Protein 8OXE (pdb70)

Radius of gyration: 21.26 Å; Cα contacts (8 Å, |Δi|>4): 507; chains: 1; bounding box: 60×41×58 Å

Organism: Solanum tuberosum (NCBI:txid4113)

Structure (mmCIF, N/CA/C/O backbone):
data_8OXE
#
_entry.id   8OXE
#
_cell.length_a   89.610
_cell.length_b   140.770
_cell.length_c   55.560
_cell.angle_alpha   90.000
_cell.angle_beta   90.000
_cell.angle_gamma   90.000
#
_symmetry.space_group_name_H-M   'C 2 2 2'
#
loop_
_entity.id
_entity.type
_entity.pdbx_description
1 polymer 'Inositol-tetrakisphosphate 1-kinase'
2 non-polymer "ADENOSINE-5'-DIPHOSPHATE"
3 non-polymer 'MAGNESIUM ION'
4 water water
#
loop_
_atom_site.group_PDB
_atom_site.id
_atom_site.type_symbol
_atom_site.label_atom_id
_atom_site.label_alt_id
_atom_site.label_comp_id
_atom_site.label_asym_id
_atom_site.label_entity_id
_atom_site.label_seq_id
_atom_site.pdbx_PDB_ins_code
_atom_site.Cartn_x
_atom_site.Cartn_y
_atom_site.Cartn_z
_atom_site.occupancy
_atom_site.B_iso_or_equiv
_atom_site.auth_seq_id
_atom_site.auth_comp_id
_atom_site.auth_asym_id
_atom_site.auth_atom_id
_atom_site.pdbx_PDB_model_num
ATOM 1 N N . ARG A 1 10 ? -38.40826 -11.48913 53.13958 1.000 66.15217 8 ARG A N 1
ATOM 2 C CA . ARG A 1 10 ? -37.00180 -11.64280 53.50716 1.000 66.10156 8 ARG A CA 1
ATOM 3 C C . ARG A 1 10 ? -36.65052 -13.10203 53.72815 1.000 66.51775 8 ARG A C 1
ATOM 4 O O . ARG A 1 10 ? -37.50114 -13.89488 54.15013 1.000 69.08170 8 ARG A O 1
ATOM 12 N N . ARG A 1 11 ? -35.39070 -13.43634 53.43452 1.000 64.11092 9 ARG A N 1
ATOM 13 C CA . ARG A 1 11 ? -34.81931 -14.77525 53.56483 1.000 60.65182 9 ARG A CA 1
ATOM 14 C C . ARG A 1 11 ? -35.23138 -15.68783 52.41817 1.000 57.66308 9 ARG A C 1
ATOM 15 O O . ARG A 1 11 ? -36.11154 -16.54383 52.56852 1.000 63.21051 9 ARG A O 1
ATOM 23 N N . TYR A 1 12 ? -34.57445 -15.52994 51.27772 1.000 53.28295 10 TYR A N 1
ATOM 24 C CA . TYR A 1 12 ? -34.65970 -16.48705 50.19062 1.000 47.48244 10 TYR A CA 1
ATOM 25 C C . TYR A 1 12 ? -33.48416 -17.45843 50.25848 1.000 44.64797 10 TYR A C 1
ATOM 26 O O . TYR A 1 12 ? -32.37904 -17.10196 50.68616 1.000 43.44168 10 TYR A O 1
ATOM 35 N N . SER A 1 13 ? -33.71992 -18.68285 49.79936 1.000 36.70870 11 SER A N 1
ATOM 36 C CA . SER A 1 13 ? -32.69424 -19.70270 49.77050 1.000 34.95840 11 SER A CA 1
ATOM 37 C C . SER A 1 13 ? -32.32518 -20.02949 48.32857 1.000 34.70768 11 SER A C 1
ATOM 38 O O . SER A 1 13 ? -33.19871 -20.17383 47.46504 1.000 33.99134 11 SER A O 1
ATOM 41 N N . VAL A 1 14 ? -31.02839 -20.13670 48.06589 1.000 32.88765 12 VAL A N 1
ATOM 42 C CA . VAL A 1 14 ? -30.51355 -20.49131 46.75373 1.000 30.23537 12 VAL A CA 1
ATOM 43 C C . VAL A 1 14 ? -29.68865 -21.77450 46.89677 1.000 27.48349 12 VAL A C 1
ATOM 44 O O . VAL A 1 14 ? -28.60800 -21.74427 47.52410 1.000 25.53718 12 VAL A O 1
ATOM 48 N N . GLY A 1 15 ? -30.17340 -22.86069 46.36870 1.000 27.82376 13 GLY A N 1
ATOM 49 C CA . GLY A 1 15 ? -29.41165 -24.10164 46.34599 1.000 24.96291 13 GLY A CA 1
ATOM 50 C C . GLY A 1 15 ? -28.53902 -24.12353 45.11014 1.000 23.64074 13 GLY A C 1
ATOM 51 O O . GLY A 1 15 ? -29.00656 -23.81877 44.00917 1.000 23.48542 13 GLY A O 1
ATOM 52 N N . TYR A 1 16 ? -27.27070 -24.51387 45.28145 1.000 22.87708 14 TYR A N 1
ATOM 53 C CA . TYR A 1 16 ? -26.31728 -24.50161 44.17726 1.000 22.20238 14 TYR A CA 1
ATOM 54 C C . TYR A 1 16 ? -25.69004 -25.87200 43.98862 1.000 21.68334 14 TYR A C 1
ATOM 55 O O . TYR A 1 16 ? -25.25621 -26.50389 44.96338 1.000 22.81441 14 TYR A O 1
ATOM 64 N N . ALA A 1 17 ? -25.62812 -26.31178 42.72852 1.000 19.96818 15 ALA A N 1
ATOM 65 C CA . ALA A 1 17 ? -25.03143 -27.57734 42.31601 1.000 20.86785 15 ALA A CA 1
ATOM 66 C C . ALA A 1 17 ? -23.96311 -27.25490 41.27084 1.000 21.67407 15 ALA A C 1
ATOM 67 O O . ALA A 1 17 ? -24.26597 -26.97536 40.09613 1.000 20.08615 15 ALA A O 1
ATOM 69 N N . LEU A 1 18 ? -22.70817 -27.29611 41.70274 1.000 21.68416 16 LEU A N 1
ATOM 70 C CA . LEU A 1 18 ? -21.57638 -26.91285 40.87598 1.000 23.02245 16 LEU A CA 1
ATOM 71 C C . LEU A 1 18 ? -20.47158 -27.92888 41.09475 1.000 23.05638 16 LEU A C 1
ATOM 72 O O . LEU A 1 18 ? -20.40204 -28.56735 42.15860 1.000 21.04656 16 LEU A O 1
ATOM 77 N N . ALA A 1 19 ? -19.59829 -28.06733 40.07583 1.000 19.40197 17 ALA A N 1
ATOM 78 C CA . ALA A 1 19 ? -18.44623 -28.95082 40.20147 1.000 24.46055 17 ALA A CA 1
ATOM 79 C C . ALA A 1 19 ? -17.49865 -28.42747 41.28409 1.000 24.92287 17 ALA A C 1
ATOM 80 O O . ALA A 1 19 ? -17.49447 -27.23688 41.57983 1.000 21.20882 17 ALA A O 1
ATOM 82 N N . PRO A 1 20 ? -16.67410 -29.30624 41.88214 1.000 24.97754 18 PRO A N 1
ATOM 83 C CA . PRO A 1 20 ? -15.77210 -28.83902 42.95646 1.000 26.09318 18 PRO A CA 1
ATOM 84 C C . PRO A 1 20 ? -14.87233 -27.68141 42.55682 1.000 25.26872 18 PRO A C 1
ATOM 85 O O . PRO A 1 20 ? -14.63660 -26.80310 43.39209 1.000 25.57634 18 PRO A O 1
ATOM 89 N N . LYS A 1 21 ? -14.34837 -27.63347 41.32050 1.000 24.26155 19 LYS A N 1
ATOM 90 C CA . LYS A 1 21 ? -13.51290 -26.48509 40.97301 1.000 27.15909 19 LYS A CA 1
ATOM 91 C C . LYS A 1 21 ? -14.33822 -25.22849 40.76310 1.000 24.87921 19 LYS A C 1
ATOM 92 O O . LYS A 1 21 ? -13.82984 -24.12411 40.97556 1.000 26.22015 19 LYS A O 1
ATOM 98 N N . LYS A 1 22 ? -15.59253 -25.36620 40.35234 1.000 23.23407 20 LYS A N 1
ATOM 99 C CA . LYS A 1 22 ? -16.45186 -24.19698 40.23987 1.000 23.21095 20 LYS A CA 1
ATOM 100 C C . LYS A 1 22 ? -16.90214 -23.69052 41.61520 1.000 25.07552 20 LYS A C 1
ATOM 101 O O . LYS A 1 22 ? -17.01609 -22.47727 41.81751 1.000 25.51204 20 LYS A O 1
ATOM 107 N N . GLN A 1 23 ? -17.16084 -24.59403 42.57563 1.000 23.84866 21 GLN A N 1
ATOM 108 C CA . GLN A 1 23 ? -17.43021 -24.16076 43.94884 1.000 24.71131 21 GLN A CA 1
ATOM 109 C C . GLN A 1 23 ? -16.25448 -23.39480 44.52290 1.000 26.23594 21 GLN A C 1
ATOM 110 O O . GLN A 1 23 ? -16.42831 -22.35808 45.17957 1.000 26.50090 21 GLN A O 1
ATOM 116 N N . ALA A 1 24 ? -15.04543 -23.92705 44.33750 1.000 25.57042 22 ALA A N 1
ATOM 117 C CA . ALA A 1 24 ? -13.87271 -23.26727 44.89561 1.000 26.76687 22 ALA A CA 1
ATOM 118 C C . ALA A 1 24 ? -13.73723 -21.84811 44.34455 1.000 30.06513 22 ALA A C 1
ATOM 119 O O . ALA A 1 24 ? -13.35733 -20.92066 45.07964 1.000 27.46833 22 ALA A O 1
ATOM 121 N N . SER A 1 25 ? -14.05535 -21.64984 43.06257 1.000 24.51611 23 SER A N 1
ATOM 122 C CA . SER A 1 25 ? -13.86905 -20.29725 42.54124 1.000 27.65600 23 SER A CA 1
ATOM 123 C C . SER A 1 25 ? -15.10027 -19.40606 42.76284 1.000 27.93599 23 SER A C 1
ATOM 124 O O . SER A 1 25 ? -14.93907 -18.24347 43.11357 1.000 26.69701 23 SER A O 1
ATOM 127 N N . PHE A 1 26 ? -16.33434 -19.92575 42.62663 1.000 26.00382 24 PHE A N 1
ATOM 128 C CA . PHE A 1 26 ? -17.51407 -19.06766 42.78645 1.000 26.24783 24 PHE A CA 1
ATOM 129 C C . PHE A 1 26 ? -17.89771 -18.86692 44.25589 1.000 27.63732 24 PHE A C 1
ATOM 130 O O . PHE A 1 26 ? -18.06216 -17.73073 44.71120 1.000 26.72736 24 PHE A O 1
ATOM 138 N N . ILE A 1 27 ? -18.05577 -19.95909 45.01212 1.000 27.15086 25 ILE A N 1
ATOM 139 C CA . ILE A 1 27 ? -18.54229 -19.89571 46.38988 1.000 26.60214 25 ILE A CA 1
ATOM 140 C C . ILE A 1 27 ? -17.39444 -19.51001 47.31445 1.000 29.64554 25 ILE A C 1
ATOM 141 O O . ILE A 1 27 ? -16.76402 -20.37504 47.93797 1.000 33.66356 25 ILE A O 1
ATOM 146 N N . GLN A 1 28 ? -17.11807 -18.21723 47.41734 1.000 27.30849 26 GLN A N 1
ATOM 147 C CA . GLN A 1 28 ? -16.11940 -17.70517 48.33736 1.000 31.95400 26 GLN A CA 1
ATOM 148 C C . GLN A 1 28 ? -16.80715 -17.20502 49.59177 1.000 30.01370 26 GLN A C 1
ATOM 149 O O . GLN A 1 28 ? -18.02756 -17.05178 49.62846 1.000 30.15099 26 GLN A O 1
ATOM 155 N N . VAL A 1 29 ? -16.00638 -17.01283 50.63660 1.000 33.25840 27 VAL A N 1
ATOM 156 C CA . VAL A 1 29 ? -16.53163 -16.56942 51.92449 1.000 32.24395 27 VAL A CA 1
ATOM 157 C C . VAL A 1 29 ? -17.24404 -15.23179 51.77750 1.000 33.90897 27 VAL A C 1
ATOM 158 O O . VAL A 1 29 ? -18.36156 -15.04549 52.27711 1.000 33.11075 27 VAL A O 1
ATOM 162 N N . SER A 1 30 ? -16.59862 -14.27571 51.09326 1.000 33.46625 28 SER A N 1
ATOM 163 C CA . SER A 1 30 ? -17.18677 -12.96089 50.87542 1.000 32.22808 28 SER A CA 1
ATOM 164 C C . SER A 1 30 ? -18.55248 -13.07468 50.20755 1.000 31.42287 28 SER A C 1
ATOM 165 O O . SER A 1 30 ? -19.50752 -12.40114 50.60712 1.000 31.21614 28 SER A O 1
ATOM 168 N N . LEU A 1 31 ? -18.67393 -13.93599 49.18749 1.000 31.57876 29 LEU A N 1
ATOM 169 C CA . LEU A 1 31 ? -19.97013 -14.07203 48.52815 1.000 30.00218 29 LEU A CA 1
ATOM 170 C C . LEU A 1 31 ? -20.99990 -14.65648 49.48348 1.000 31.86995 29 LEU A C 1
ATOM 171 O O . LEU A 1 31 ? -22.09253 -14.10131 49.64014 1.000 30.48033 29 LEU A O 1
ATOM 176 N N . VAL A 1 32 ? -20.65786 -15.76608 50.15481 1.000 31.88042 30 VAL A N 1
ATOM 177 C CA . VAL A 1 32 ? -21.56946 -16.37496 51.12879 1.000 31.42984 30 VAL A CA 1
ATOM 178 C C . VAL A 1 32 ? -22.00513 -15.35480 52.18261 1.000 31.40159 30 VAL A C 1
ATOM 179 O O . VAL A 1 32 ? -23.20056 -15.18298 52.44927 1.000 30.11752 30 VAL A O 1
ATOM 183 N N . ASN A 1 33 ? -21.04225 -14.67533 52.80756 1.000 31.43744 31 ASN A N 1
ATOM 184 C CA . ASN A 1 33 ? -21.38138 -13.76766 53.90011 1.000 33.81820 31 ASN A CA 1
ATOM 185 C C . ASN A 1 33 ? -22.16600 -12.55479 53.40091 1.000 34.32763 31 ASN A C 1
ATOM 186 O O . ASN A 1 33 ? -23.12089 -12.12613 54.05302 1.000 36.22004 31 ASN A O 1
ATOM 191 N N . LEU A 1 34 ? -21.79141 -11.98744 52.24696 1.000 33.28341 32 LEU A N 1
ATOM 192 C CA . LEU A 1 34 ? -22.52699 -10.82442 51.74777 1.000 38.03000 32 LEU A CA 1
ATOM 193 C C . LEU A 1 34 ? -23.95370 -11.20160 51.33842 1.000 37.88762 32 LEU A C 1
ATOM 194 O O . LEU A 1 34 ? -24.90392 -10.47278 51.64832 1.000 35.74086 32 LEU A O 1
ATOM 199 N N . ALA A 1 35 ? -24.13613 -12.34196 50.66473 1.000 33.34418 33 ALA A N 1
ATOM 200 C CA . ALA A 1 35 ? -25.50075 -12.75659 50.35349 1.000 36.82180 33 ALA A CA 1
ATOM 201 C C . ALA A 1 35 ? -26.30532 -13.00017 51.61647 1.000 37.80681 33 ALA A C 1
ATOM 202 O O . ALA A 1 35 ? -27.49731 -12.67164 51.66499 1.000 37.66981 33 ALA A O 1
ATOM 204 N N . LYS A 1 36 ? -25.66531 -13.52863 52.66412 1.000 36.25495 34 LYS A N 1
ATOM 205 C CA . LYS A 1 36 ? -26.41018 -13.83973 53.88197 1.000 41.87579 34 LYS A CA 1
ATOM 206 C C . LYS A 1 36 ? -26.95442 -12.58611 54.56984 1.000 41.13736 34 LYS A C 1
ATOM 207 O O . LYS A 1 36 ? -28.03284 -12.64069 55.16379 1.000 42.77967 34 LYS A O 1
ATOM 213 N N . GLU A 1 37 ? -26.26117 -11.45045 54.49389 1.000 38.89269 35 GLU A N 1
ATOM 214 C CA . GLU A 1 37 ? -26.82183 -10.26087 55.13567 1.000 46.46344 35 GLU A CA 1
ATOM 215 C C . GLU A 1 37 ? -27.90152 -9.60603 54.29231 1.000 45.09850 35 GLU A C 1
ATOM 216 O O . GLU A 1 37 ? -28.71856 -8.84653 54.82237 1.000 46.36762 35 GLU A O 1
ATOM 222 N N . ARG A 1 38 ? -27.90396 -9.86021 52.99213 1.000 42.15017 36 ARG A N 1
ATOM 223 C CA . ARG A 1 38 ? -28.97417 -9.39907 52.12400 1.000 46.79335 36 ARG A CA 1
ATOM 224 C C . ARG A 1 38 ? -30.16887 -10.34076 52.17174 1.000 46.92586 36 ARG A C 1
ATOM 225 O O . ARG A 1 38 ? -31.21269 -10.05278 51.57808 1.000 49.23788 36 ARG A O 1
ATOM 233 N N . GLY A 1 39 ? -30.06228 -11.43308 52.91735 1.000 47.38919 37 GLY A N 1
AT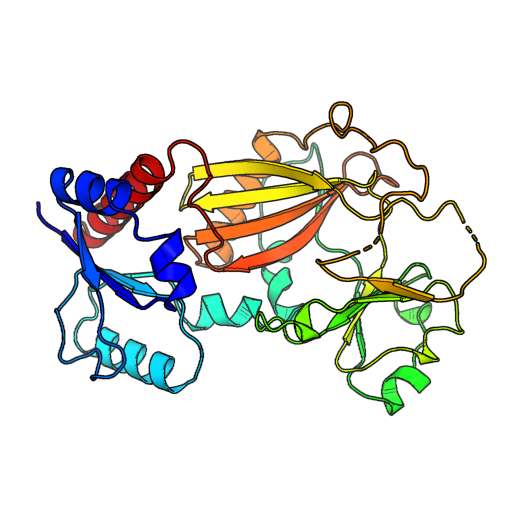OM 234 C CA . GLY A 1 39 ? -31.14957 -12.37048 53.04909 1.000 50.64862 37 GLY A CA 1
ATOM 235 C C . GLY A 1 39 ? -31.12994 -13.51430 52.06496 1.000 49.15195 37 GLY A C 1
ATOM 236 O O . GLY A 1 39 ? -32.13560 -14.21897 51.94627 1.000 50.73450 37 GLY A O 1
ATOM 237 N N . ILE A 1 40 ? -30.03070 -13.72844 51.35631 1.000 45.57661 38 ILE A N 1
ATOM 238 C CA . ILE A 1 40 ? -29.92987 -14.83418 50.41055 1.000 42.42060 38 ILE A CA 1
ATOM 239 C C . ILE A 1 40 ? -29.10013 -15.92779 51.07173 1.000 39.13287 38 ILE A C 1
ATOM 240 O O . ILE A 1 40 ? -27.92373 -15.73091 51.39372 1.000 37.96665 38 ILE A O 1
ATOM 245 N N . ASP A 1 41 ? -29.71241 -17.07914 51.29072 1.000 35.11978 39 ASP A N 1
ATOM 246 C CA . ASP A 1 41 ? -29.02311 -18.20869 51.89234 1.000 34.65795 39 ASP A CA 1
ATOM 247 C C . ASP A 1 41 ? -28.55385 -19.14348 50.78793 1.000 33.59658 39 ASP A C 1
ATOM 248 O O . ASP A 1 41 ? -29.37024 -19.75960 50.09922 1.000 32.63450 39 ASP A O 1
ATOM 253 N N . LEU A 1 42 ? -27.24257 -19.22993 50.60419 1.000 30.09524 40 LEU A N 1
ATOM 254 C CA . LEU A 1 42 ? -26.66063 -20.08283 49.58563 1.000 28.86938 40 LEU A CA 1
ATOM 255 C C . LEU A 1 42 ? -26.47651 -21.47240 50.18642 1.000 27.99066 40 LEU A C 1
ATOM 256 O O . LEU A 1 42 ? -25.71450 -21.63368 51.14079 1.000 28.16175 40 LEU A O 1
ATOM 261 N N . ILE A 1 43 ? -27.16793 -22.47693 49.65183 1.000 27.03393 41 ILE A N 1
ATOM 262 C CA . ILE A 1 43 ? -27.12666 -23.81003 50.24347 1.000 25.59317 41 ILE A CA 1
ATOM 263 C C . ILE A 1 43 ? -26.60609 -24.81352 49.22145 1.000 25.65161 41 ILE A C 1
ATOM 264 O O . ILE A 1 43 ? -27.06876 -24.85869 48.06888 1.000 24.02649 41 ILE A O 1
ATOM 269 N N . LYS A 1 44 ? -25.63974 -25.61646 49.65509 1.000 24.12601 42 LYS A N 1
ATOM 270 C CA . LYS A 1 44 ? -25.00720 -26.57704 48.77601 1.000 23.03353 42 LYS A CA 1
ATOM 271 C C . LYS A 1 44 ? -25.94213 -27.75117 48.52996 1.000 23.05303 42 LYS A C 1
ATOM 272 O O . LYS A 1 44 ? -26.44524 -28.36989 49.47551 1.000 26.14247 42 LYS A O 1
ATOM 278 N N . ILE A 1 45 ? -26.18677 -28.04319 47.25906 1.000 22.12394 43 ILE A N 1
ATOM 279 C CA . ILE A 1 45 ? -26.97216 -29.20558 46.87462 1.000 25.09741 43 ILE A CA 1
ATOM 280 C C . ILE A 1 45 ? -26.06318 -30.42843 46.89295 1.000 24.28847 43 ILE A C 1
ATOM 281 O O . ILE A 1 45 ? -24.98277 -30.41871 46.29593 1.000 24.39715 43 ILE A O 1
ATOM 286 N N . ASP A 1 46 ? -26.47077 -31.47063 47.60958 1.000 25.00213 44 ASP A N 1
ATOM 287 C CA . ASP A 1 46 ? -25.80233 -32.77113 47.47150 1.000 27.80121 44 ASP A CA 1
ATOM 288 C C . ASP A 1 46 ? -26.32415 -33.43646 46.20680 1.000 24.70849 44 ASP A C 1
ATOM 289 O O . ASP A 1 46 ? -27.48498 -33.85240 46.15429 1.000 25.49803 44 ASP A O 1
ATOM 294 N N . THR A 1 47 ? -25.48700 -33.52509 45.17947 1.000 24.30669 45 THR A N 1
ATOM 295 C CA . THR A 1 47 ? -25.94510 -34.14847 43.94147 1.000 26.36518 45 THR A CA 1
ATOM 296 C C . THR A 1 47 ? -25.89764 -35.66643 43.98929 1.000 25.83377 45 THR A C 1
ATOM 297 O O . THR A 1 47 ? -26.38704 -36.29901 43.05784 1.000 28.01635 45 THR A O 1
ATOM 301 N N . ASP A 1 48 ? -25.35824 -36.25888 45.04540 1.000 26.90903 46 ASP A N 1
ATOM 302 C CA . ASP A 1 48 ? -25.39859 -37.69742 45.26508 1.000 28.85589 46 ASP A CA 1
ATOM 303 C C . ASP A 1 48 ? -26.69785 -38.16160 45.92097 1.000 30.04579 46 ASP A C 1
ATOM 304 O O . ASP A 1 48 ? -26.79228 -39.32876 46.29807 1.000 31.90370 46 ASP A O 1
ATOM 309 N N . LYS A 1 49 ? -27.68478 -37.27481 46.04680 1.000 29.24719 47 LYS A N 1
ATOM 310 C CA . LYS A 1 49 ? -29.003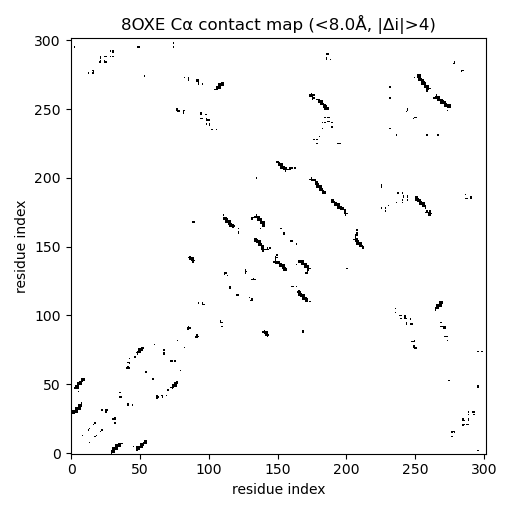21 -37.54142 46.60509 1.000 30.43484 47 LYS A CA 1
ATOM 311 C C . LYS A 1 49 ? -30.04930 -36.84276 45.75355 1.000 29.76931 47 LYS A C 1
ATOM 312 O O . LYS A 1 49 ? -29.78079 -35.76699 45.18330 1.000 28.09759 47 LYS A O 1
ATOM 318 N N . PRO A 1 50 ? -31.24064 -37.43043 45.58700 1.000 31.26741 48 PRO A N 1
ATOM 319 C CA . PRO A 1 50 ? -32.24656 -36.83368 44.70465 1.000 31.04996 48 PRO A CA 1
ATOM 320 C C . PRO A 1 50 ? -32.49916 -35.36804 45.05306 1.000 29.72802 48 PRO A C 1
ATOM 321 O O . PRO A 1 50 ? -32.63572 -35.00114 46.22028 1.000 29.94825 48 PRO A O 1
ATOM 325 N N . LEU A 1 51 ? -32.53499 -34.52834 44.01673 1.000 31.15441 49 LEU A N 1
ATOM 326 C CA . LEU A 1 51 ? -32.77673 -33.10177 44.20291 1.000 30.66453 49 LEU A CA 1
ATOM 327 C C . LEU A 1 51 ? -34.08015 -32.85978 44.95930 1.000 33.95101 49 LEU A C 1
ATOM 328 O O . LEU A 1 51 ? -34.12796 -32.07414 45.91488 1.000 28.79043 49 LEU A O 1
ATOM 333 N N . ILE A 1 52 ? -35.14087 -33.56593 44.54888 1.000 32.45692 50 ILE A N 1
ATOM 334 C CA . ILE A 1 52 ? -36.48833 -33.41449 45.07638 1.000 34.32495 50 ILE A CA 1
ATOM 335 C C . ILE A 1 52 ? -36.57544 -33.67693 46.57964 1.000 37.61655 50 ILE A C 1
ATOM 336 O O . ILE A 1 52 ? -37.59249 -33.35761 47.20765 1.000 39.98548 50 ILE A O 1
ATOM 341 N N . ASP A 1 53 ? -35.54829 -34.27515 47.17789 1.000 35.82438 51 ASP A N 1
ATOM 342 C CA . ASP A 1 53 ? -35.56370 -34.60882 48.59778 1.000 38.22038 51 ASP A CA 1
ATOM 343 C C . ASP A 1 53 ? -34.76501 -33.60087 49.41153 1.000 36.13395 51 ASP A C 1
ATOM 344 O O . ASP A 1 53 ? -34.46976 -33.84370 50.58345 1.000 34.21766 51 ASP A O 1
ATOM 349 N N . GLN A 1 54 ? -34.38656 -32.48802 48.80748 1.000 34.84096 52 GLN A N 1
ATOM 350 C CA . GLN A 1 54 ? -33.59852 -31.46532 49.47175 1.000 36.20581 52 GLN A CA 1
ATOM 351 C C . GLN A 1 54 ? -34.37570 -30.15718 49.45388 1.000 34.80555 52 GLN A C 1
ATOM 352 O O . GLN A 1 54 ? -35.38140 -30.01885 48.75522 1.000 37.54257 52 GLN A O 1
ATOM 358 N N . GLY A 1 55 ? -33.91063 -29.19546 50.24268 1.000 36.28068 53 GLY A N 1
ATOM 359 C CA . GLY A 1 55 ? -34.53926 -27.89519 50.31127 1.000 35.78109 53 GLY A CA 1
ATOM 360 C C . GLY A 1 55 ? -35.88813 -27.93295 51.00308 1.000 39.64288 53 GLY A C 1
ATOM 361 O O . GLY A 1 55 ? -35.96749 -28.21955 52.19587 1.000 44.26435 53 GLY A O 1
ATOM 362 N N . PRO A 1 56 ? -36.98494 -27.59737 50.29340 1.000 42.19057 54 PRO A N 1
ATOM 363 C CA . PRO A 1 56 ? -37.07752 -26.94133 48.97473 1.000 41.66639 54 PRO A CA 1
ATOM 364 C C . PRO A 1 56 ? -36.29275 -25.63538 48.93707 1.000 38.99101 54 PRO A C 1
ATOM 365 O O . PRO A 1 56 ? -35.99780 -25.06439 49.98860 1.000 37.44892 54 PRO A O 1
ATOM 369 N N . PHE A 1 57 ? -35.90878 -25.17868 47.74449 1.000 36.77128 55 PHE A N 1
ATOM 370 C CA . PHE A 1 57 ? -35.21312 -23.91448 47.56037 1.000 35.95771 55 PHE A CA 1
ATOM 371 C C . PHE A 1 57 ? -36.06559 -22.96710 46.73149 1.000 35.40005 55 PHE A C 1
ATOM 372 O O . PHE A 1 57 ? -36.83461 -23.39611 45.86638 1.000 34.44707 55 PHE A O 1
ATOM 380 N N . ASP A 1 58 ? -35.90457 -21.66883 46.99578 1.000 33.45796 56 ASP A N 1
ATOM 381 C CA . ASP A 1 58 ? -36.51563 -20.65355 46.14431 1.000 35.20317 56 ASP A CA 1
ATOM 382 C C . ASP A 1 58 ? -35.89087 -20.65690 44.75869 1.000 32.14735 56 ASP A C 1
ATOM 383 O O . ASP A 1 58 ? -36.56931 -20.41296 43.75102 1.000 32.40183 56 ASP A O 1
ATOM 388 N N . CYS A 1 59 ? -34.59798 -20.91096 44.69803 1.000 28.95783 57 CYS A N 1
ATOM 389 C CA . CYS A 1 59 ? -33.86352 -20.87758 43.45371 1.000 29.02677 57 CYS A CA 1
ATOM 390 C C . CYS A 1 59 ? -32.85359 -22.02087 43.45959 1.000 28.72329 57 CYS A C 1
ATOM 391 O O . CYS A 1 59 ? -32.29172 -22.36002 44.51010 1.000 27.40755 57 CYS A O 1
ATOM 394 N N . VAL A 1 60 ? -32.66100 -22.63443 42.28514 1.000 25.80698 58 VAL A N 1
ATOM 395 C CA . VAL A 1 60 ? -31.66812 -23.68085 42.06659 1.000 24.61396 58 VAL A CA 1
ATOM 396 C C . VAL A 1 60 ? -30.67654 -23.16109 41.03486 1.000 23.69698 58 VAL A C 1
ATOM 397 O O . VAL A 1 60 ? -31.02054 -22.97068 39.86156 1.000 23.29395 58 VAL A O 1
ATOM 401 N N . LEU A 1 61 ? -29.44205 -22.95658 41.45502 1.000 23.62882 59 LEU A N 1
ATOM 402 C CA . LEU A 1 61 ? -28.39555 -22.45431 40.57837 1.000 23.35353 59 LEU A CA 1
ATOM 403 C C . LEU A 1 61 ? -27.46813 -23.61118 40.25946 1.000 22.64312 59 LEU A C 1
ATOM 404 O O . LEU A 1 61 ? 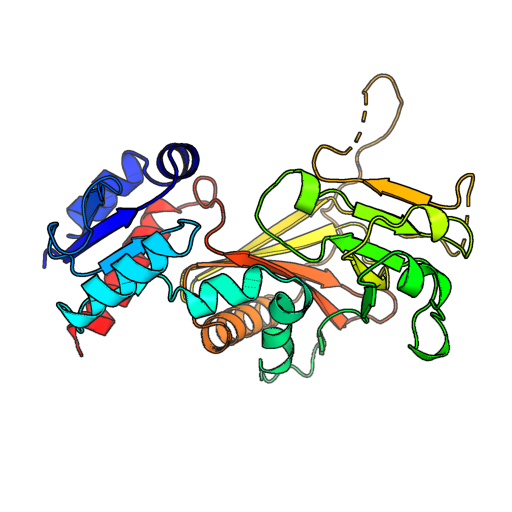-26.95685 -24.25204 41.17680 1.000 22.32971 59 LEU A O 1
ATOM 409 N N . HIS A 1 62 ? -27.23770 -23.88862 38.98041 1.000 19.43015 60 HIS A N 1
ATOM 410 C CA . HIS A 1 62 ? -26.50508 -25.11353 38.71577 1.000 21.69752 60 HIS A CA 1
ATOM 411 C C . HIS A 1 62 ? -25.62271 -24.97224 37.48511 1.000 20.89453 60 HIS A C 1
ATOM 412 O O . HIS A 1 62 ? -25.85960 -24.14833 36.60596 1.000 19.34236 60 HIS A O 1
ATOM 419 N N . LYS A 1 63 ? -24.63011 -25.85355 37.41849 1.000 23.59056 61 LYS A N 1
ATOM 420 C CA . LYS A 1 63 ? -23.79626 -26.02677 36.23958 1.000 23.12503 61 LYS A CA 1
ATOM 421 C C . LYS A 1 63 ? -23.28428 -27.45519 36.28656 1.000 22.08112 61 LYS A C 1
ATOM 422 O O . LYS A 1 63 ? -22.15594 -27.70358 36.73252 1.000 20.60924 61 LYS A O 1
ATOM 428 N N . MET A 1 64 ? -24.12168 -28.38856 35.82831 1.000 25.21102 62 MET A N 1
ATOM 429 C CA . MET A 1 64 ? -23.86771 -29.81940 35.87025 1.000 29.38242 62 MET A CA 1
ATOM 430 C C . MET A 1 64 ? -24.16512 -30.45626 34.52161 1.000 33.55418 62 MET A C 1
ATOM 431 O O . MET A 1 64 ? -25.10883 -30.06458 33.83366 1.000 33.59243 62 MET A O 1
ATOM 436 N N . ASP A 1 65 ? -23.37726 -31.47253 34.16879 1.000 33.23538 63 ASP A N 1
ATOM 437 C CA . ASP A 1 65 ? -23.53221 -32.19098 32.91241 1.000 38.52147 63 ASP A CA 1
ATOM 438 C C . ASP A 1 65 ? -24.37439 -33.45212 33.10990 1.000 33.56477 63 ASP A C 1
ATOM 439 O O . ASP A 1 65 ? -24.58581 -33.92162 34.22390 1.000 30.85725 63 ASP A O 1
ATOM 444 N N . GLY A 1 66 ? -24.86053 -33.99095 32.00477 1.000 37.00822 64 GLY A N 1
ATOM 445 C CA . GLY A 1 66 ? -25.47539 -35.31215 31.99353 1.000 35.71506 64 GLY A CA 1
ATOM 446 C C . GLY A 1 66 ? -26.98790 -35.25758 32.03423 1.000 35.24670 64 GLY A C 1
ATOM 447 O O . GLY A 1 66 ? -27.59837 -34.32205 32.55879 1.000 33.78838 64 GLY A O 1
ATOM 448 N N . ASP A 1 67 ? -27.60207 -36.29738 31.46553 1.000 32.01318 65 ASP A N 1
ATOM 449 C CA . ASP A 1 67 ? -29.05857 -36.40691 31.42442 1.000 32.81896 65 ASP A CA 1
ATOM 450 C C . ASP A 1 67 ? -29.68558 -36.61025 32.80757 1.000 32.65187 65 ASP A C 1
ATOM 451 O O . ASP A 1 67 ? -30.83620 -36.21376 33.01992 1.000 33.15786 65 ASP A O 1
ATOM 456 N N . ASP A 1 68 ? -28.99858 -37.26904 33.74505 1.000 34.00329 66 ASP A N 1
ATOM 457 C CA . ASP A 1 68 ? -29.67167 -37.56624 35.00729 1.000 34.11903 66 ASP A CA 1
ATOM 458 C C . ASP A 1 68 ? -29.90749 -36.29586 35.81403 1.000 30.84438 66 ASP A C 1
ATOM 459 O O . ASP A 1 68 ? -30.96257 -36.14361 36.43747 1.000 28.43600 66 ASP A O 1
ATOM 464 N N . TRP A 1 69 ? -28.95334 -35.36345 35.79816 1.000 28.80590 67 TRP A N 1
ATOM 465 C CA . TRP A 1 69 ? -29.21227 -34.06662 36.41833 1.000 29.24238 67 TRP A CA 1
ATOM 466 C C . TRP A 1 69 ? -30.39912 -33.38072 35.75012 1.000 29.51560 67 TRP A C 1
ATOM 467 O O . TRP A 1 69 ? -31.28370 -32.85643 36.43780 1.000 24.90813 67 TRP A O 1
ATOM 478 N N . LYS A 1 70 ? -30.47087 -33.45099 34.40727 1.000 28.96699 68 LYS A N 1
ATOM 479 C CA . LYS A 1 70 ? -31.63654 -32.94425 33.68115 1.000 30.07856 68 LYS A CA 1
ATOM 480 C C . LYS A 1 70 ? -32.91605 -33.59711 34.17911 1.000 32.45616 68 LYS A C 1
ATOM 481 O O . LYS A 1 70 ? -33.92894 -32.91991 34.39341 1.000 35.00681 68 LYS A O 1
ATOM 487 N N . ARG A 1 71 ? -32.89242 -34.92196 34.34299 1.000 30.71869 69 ARG A N 1
ATOM 488 C CA . ARG A 1 71 ? -34.04975 -35.64219 34.86215 1.000 32.86043 69 ARG A CA 1
ATOM 489 C C . ARG A 1 71 ? -34.44538 -35.12864 36.23680 1.000 33.13047 69 ARG A C 1
ATOM 490 O O . ARG A 1 71 ? -35.63479 -34.98731 36.54275 1.000 32.99722 69 ARG A O 1
ATOM 498 N N . GLN A 1 72 ? -33.45132 -34.84462 37.07560 1.000 29.54362 70 GLN A N 1
ATOM 499 C CA . GLN A 1 72 ? -33.71639 -34.42706 38.44100 1.000 33.06910 70 GLN A CA 1
ATOM 500 C C . GLN A 1 72 ? -34.26911 -33.00797 38.50425 1.000 34.13595 70 GLN A C 1
ATOM 501 O O . GLN A 1 72 ? -35.13555 -32.71941 39.33559 1.000 33.28695 70 GLN A O 1
ATOM 507 N N . LEU A 1 73 ? -33.76560 -32.10815 37.64973 1.000 31.18005 71 LEU A N 1
ATOM 508 C CA . LEU A 1 73 ? -34.31003 -30.75559 37.57924 1.000 34.09425 71 LEU A CA 1
ATOM 509 C C . LEU A 1 73 ? -35.77612 -30.77542 37.18472 1.000 35.29999 71 LEU A C 1
ATOM 510 O O . LEU A 1 73 ? -36.61249 -30.14151 37.83474 1.000 34.22121 71 LEU A O 1
ATOM 515 N N . LYS A 1 74 ? -36.10212 -31.50160 36.11304 1.000 37.16420 72 LYS A N 1
ATOM 516 C CA . LYS A 1 74 ? -37.49599 -31.65964 35.70340 1.000 39.08138 72 LYS A CA 1
ATOM 517 C C . LYS A 1 74 ? -38.34665 -32.23315 36.83314 1.000 41.11960 72 LYS A C 1
ATOM 518 O O . LYS A 1 74 ? -39.43703 -31.72517 37.12454 1.000 43.21654 72 LYS A O 1
ATOM 524 N N . GLU A 1 75 ? -37.87042 -33.30515 37.47221 1.000 40.62203 73 GLU A N 1
ATOM 525 C CA . GLU A 1 75 ? -38.56011 -33.86373 38.63413 1.000 42.19430 73 GLU A CA 1
ATOM 526 C C . GLU A 1 75 ? -38.77071 -32.80061 39.70938 1.000 42.15502 73 GLU A C 1
ATOM 527 O O . GLU A 1 75 ? -39.86574 -32.66230 40.27358 1.000 39.55230 73 GLU A O 1
ATOM 533 N N . TYR A 1 76 ? -37.72085 -32.03089 39.99960 1.000 40.42549 74 TYR A N 1
ATOM 534 C CA . TYR A 1 76 ? -37.81167 -31.01951 41.04325 1.000 38.89571 74 TYR A CA 1
ATOM 535 C C . TYR A 1 76 ? -38.77425 -29.91168 40.64996 1.000 40.00531 74 TYR A C 1
ATOM 536 O O . TYR A 1 76 ? -39.63462 -29.50843 41.44468 1.000 37.87150 74 TYR A O 1
ATOM 545 N N . GLY A 1 77 ? -38.63572 -29.39990 39.42696 1.000 37.57762 75 GLY A N 1
ATOM 546 C CA . GLY A 1 77 ? -39.45189 -28.27658 39.00176 1.000 39.50885 75 GLY A CA 1
ATOM 547 C C . GLY A 1 77 ? -40.91489 -28.62420 38.87485 1.000 46.26858 75 GLY A C 1
ATOM 548 O O . GLY A 1 77 ? -41.76827 -27.73092 38.95523 1.000 46.41446 75 GLY A O 1
ATOM 549 N N . SER A 1 78 ? -41.22147 -29.91497 38.69564 1.000 46.18927 76 SER A N 1
ATOM 550 C CA . SER A 1 78 ? -42.59744 -30.38422 38.65210 1.000 44.20423 76 SER A CA 1
ATOM 551 C C . SER A 1 78 ? -43.23523 -30.34797 40.03373 1.000 45.99154 76 SER A C 1
ATOM 552 O O . SER A 1 78 ? -44.44355 -30.11072 40.16431 1.000 44.41482 76 SER A O 1
ATOM 555 N N . GLU A 1 79 ? -42.44779 -30.62443 41.07496 1.000 43.35526 77 GLU A N 1
ATOM 556 C CA . GLU A 1 79 ? -42.97986 -30.60749 42.42951 1.000 43.68490 77 GLU A CA 1
ATOM 557 C C . GLU A 1 79 ? -42.96483 -29.20440 43.02169 1.000 45.81290 77 GLU A C 1
ATOM 558 O O . GLU A 1 79 ? -43.78666 -28.89478 43.89488 1.000 46.55924 77 GLU A O 1
ATOM 564 N N . PHE A 1 80 ? -42.06973 -28.34545 42.54408 1.000 44.82488 78 PHE A N 1
ATOM 565 C CA . PHE A 1 80 ? -41.96210 -26.96555 43.00428 1.000 44.57918 78 PHE A CA 1
ATOM 566 C C . PHE A 1 80 ? -41.95899 -26.04049 41.79040 1.000 44.64064 78 PHE A C 1
ATOM 567 O O . PHE A 1 80 ? -40.91894 -25.49484 41.40291 1.000 45.10288 78 PHE A O 1
ATOM 575 N N . PRO A 1 81 ? -43.11925 -25.86134 41.14644 1.000 43.37676 79 PRO A N 1
ATOM 576 C CA . PRO A 1 81 ? -43.15013 -25.12056 39.87331 1.000 44.40581 79 PRO A CA 1
ATOM 577 C C . PRO A 1 81 ? -42.92132 -23.62549 40.01915 1.000 48.59594 79 PRO A C 1
ATOM 578 O O . PRO A 1 81 ? -42.73419 -22.94781 38.99745 1.000 47.97150 79 PRO A O 1
ATOM 582 N N . GLN A 1 82 ? -42.91134 -23.10756 41.24828 1.000 46.83467 80 GLN A N 1
ATOM 583 C CA . GLN A 1 82 ? -42.61431 -21.71844 41.55091 1.000 45.99754 80 GLN A CA 1
ATOM 584 C C . GLN A 1 82 ? -41.13399 -21.47598 41.85104 1.000 47.14660 80 GLN A C 1
ATOM 585 O O . GLN A 1 82 ? -40.71008 -20.31432 41.91472 1.000 47.94966 80 GLN A O 1
ATOM 591 N N . ALA A 1 83 ? -40.32915 -22.52384 42.01741 1.000 44.19659 81 ALA A N 1
ATOM 592 C CA . ALA A 1 83 ? -38.89656 -22.31542 42.18377 1.000 40.66308 81 ALA A CA 1
ATOM 593 C C . ALA A 1 83 ? -38.27662 -21.84131 40.87503 1.000 40.74315 81 ALA A C 1
ATOM 594 O O . ALA A 1 83 ? -38.63174 -22.31368 39.78870 1.000 37.97262 81 ALA A O 1
ATOM 596 N N . LEU A 1 84 ? -37.34294 -20.89675 40.98123 1.000 35.98327 82 LEU A N 1
ATOM 597 C CA . LEU A 1 84 ? -36.64615 -20.39636 39.80957 1.000 35.64429 82 LEU A CA 1
ATOM 598 C C . LEU A 1 84 ? -35.43590 -21.28387 39.54431 1.000 32.26273 82 LEU A C 1
ATOM 599 O O . LEU A 1 84 ? -34.70671 -21.63307 40.48068 1.000 32.06904 82 LEU A O 1
ATOM 604 N N . ILE A 1 85 ? -35.22849 -21.66764 38.28405 1.000 28.08180 83 ILE A N 1
ATOM 605 C CA . ILE A 1 85 ? -34.09427 -22.50811 37.87813 1.000 30.07124 83 ILE A CA 1
ATOM 606 C C . ILE A 1 85 ? -33.13543 -21.65411 37.04299 1.000 29.47243 83 ILE A C 1
ATOM 607 O O . ILE A 1 85 ? -33.50424 -21.18708 35.95617 1.000 28.00035 83 ILE A O 1
ATOM 612 N N . ILE A 1 86 ? -31.90771 -21.45678 37.53743 1.000 26.48678 84 ILE A N 1
ATOM 613 C CA . ILE A 1 86 ? -30.86603 -20.70374 36.82888 1.000 26.13987 84 ILE A CA 1
ATOM 614 C C . ILE A 1 86 ? -29.75508 -21.68743 36.46648 1.000 25.05613 84 ILE A C 1
ATOM 615 O O . ILE A 1 86 ? -28.98152 -22.11155 37.32941 1.000 22.30641 84 ILE A O 1
ATOM 620 N N . ASP A 1 87 ? -29.66935 -22.07562 35.19480 1.000 25.54335 85 ASP A N 1
ATOM 621 C CA . ASP A 1 87 ? -30.60044 -21.69766 34.14208 1.000 25.33446 85 ASP A CA 1
ATOM 622 C C . ASP A 1 87 ? -31.31186 -22.90050 33.56333 1.000 27.87593 85 ASP A C 1
ATOM 623 O O . ASP A 1 87 ? -31.12619 -24.04195 34.02110 1.000 27.06151 85 ASP A O 1
ATOM 628 N N . SER A 1 88 ? -32.15818 -22.65425 32.57486 1.000 28.70640 86 SER A N 1
ATOM 629 C CA . SER A 1 88 ? -32.91905 -23.74647 31.97954 1.000 30.11917 86 SER A CA 1
ATOM 630 C C . SER A 1 88 ? -31.96724 -24.72653 31.29157 1.000 29.65266 86 SER A C 1
ATOM 631 O O . SER A 1 88 ? -31.06145 -24.29475 30.55993 1.000 27.81533 86 SER A O 1
ATOM 634 N N . PRO A 1 89 ? -32.10889 -26.03857 31.51148 1.000 30.59457 87 PRO A N 1
ATOM 635 C CA . PRO A 1 89 ? -31.17470 -26.97141 30.86667 1.000 30.78913 87 PRO A CA 1
ATOM 636 C C . PRO A 1 89 ? -31.24423 -26.96740 29.34506 1.000 30.57451 87 PRO A C 1
ATOM 637 O O . PRO A 1 89 ? -30.20137 -27.15720 28.70813 1.000 28.98439 87 PRO A O 1
ATOM 641 N N . GLU A 1 90 ? -32.41510 -26.75542 28.72770 1.000 27.74650 88 GLU A N 1
ATOM 642 C CA . GLU A 1 90 ? -32.42707 -26.66295 27.26830 1.000 28.79379 88 GLU A CA 1
ATOM 643 C C . GLU A 1 90 ? -31.70791 -25.40835 26.78056 1.000 29.58800 88 GLU A C 1
ATOM 644 O O . GLU A 1 90 ? -31.07829 -25.42703 25.71368 1.000 28.70289 88 GLU A O 1
ATOM 650 N N . ALA A 1 91 ? -31.78102 -24.30819 27.54120 1.000 29.21330 89 ALA A N 1
ATOM 651 C CA . ALA A 1 91 ? -31.08343 -23.09064 27.13680 1.000 29.89402 89 ALA A CA 1
ATOM 652 C C . ALA A 1 91 ? -29.57471 -23.26275 27.26495 1.000 27.20294 89 ALA A C 1
ATOM 653 O O . ALA A 1 91 ? -28.81659 -22.92872 26.34912 1.000 23.62470 89 ALA A O 1
ATOM 655 N N . ILE A 1 92 ? -29.12133 -23.78426 28.40380 1.000 27.87959 90 ILE A N 1
ATOM 656 C CA . ILE A 1 92 ? -27.72054 -24.15984 28.57179 1.000 26.81021 90 ILE A CA 1
ATOM 657 C C . ILE A 1 92 ? -27.25531 -25.08865 27.45186 1.000 28.06890 90 ILE A C 1
ATOM 658 O O . ILE A 1 92 ? -26.13499 -24.95558 26.94189 1.000 26.38831 90 ILE A O 1
ATOM 663 N N . GLU A 1 93 ? -28.10535 -26.01494 27.03322 1.000 27.78538 91 GLU A N 1
ATOM 664 C CA . GLU A 1 93 ? -27.67063 -27.07564 26.12748 1.000 29.26592 91 GLU A CA 1
ATOM 665 C C . GLU A 1 93 ? -27.39802 -26.57405 24.71589 1.000 28.90412 91 GLU A C 1
ATOM 666 O O . GLU A 1 93 ? -26.54867 -27.14790 24.02342 1.000 25.59247 91 GLU A O 1
ATOM 672 N N . ARG A 1 94 ? -28.09986 -25.51416 24.27646 1.000 27.73834 92 ARG A N 1
ATOM 673 C CA . ARG A 1 94 ? -27.79855 -24.86759 22.99334 1.000 28.90715 92 ARG A CA 1
ATOM 674 C C . ARG A 1 94 ? -26.33745 -24.45822 22.87671 1.000 26.21339 92 ARG A C 1
ATOM 675 O O . ARG A 1 94 ? -25.82374 -24.37147 21.75594 1.000 23.90858 92 ARG A O 1
ATOM 683 N N . LEU A 1 95 ? -25.66270 -24.19188 23.99058 1.000 22.08127 93 LEU A N 1
ATOM 684 C CA . LEU A 1 95 ? -24.27218 -23.76009 23.91000 1.000 27.74462 93 LEU A CA 1
ATOM 685 C C . LEU A 1 95 ? -23.28801 -24.91323 23.75758 1.000 27.82646 93 LEU A C 1
ATOM 686 O O . LEU A 1 95 ? -22.08463 -24.64803 23.61871 1.000 27.64438 93 LEU A O 1
ATOM 691 N N . HIS A 1 96 ? -23.76431 -26.17186 23.72756 1.000 26.62338 94 HIS A N 1
ATOM 692 C CA . HIS A 1 96 ? -22.88738 -27.32702 23.68837 1.000 26.16478 94 HIS A CA 1
ATOM 693 C C . HIS A 1 96 ? -22.57496 -27.81567 22.28134 1.000 28.64698 94 HIS A C 1
ATOM 694 O O . HIS A 1 96 ? -21.76742 -28.74187 22.13411 1.000 28.43886 94 HIS A O 1
ATOM 701 N N . ASN A 1 97 ? -23.22716 -27.27229 21.26312 1.000 24.57578 95 ASN A N 1
ATOM 702 C CA . ASN A 1 97 ? -22.92983 -27.54909 19.86546 1.000 26.53159 95 ASN A CA 1
ATOM 703 C C . ASN A 1 97 ? -22.62976 -26.19435 19.23531 1.000 26.86512 95 ASN A C 1
ATOM 704 O O . ASN A 1 97 ? -23.36750 -25.23162 19.47058 1.000 23.55534 95 ASN A O 1
ATOM 709 N N . ARG A 1 98 ? -21.52605 -26.09374 18.48556 1.000 25.55327 96 ARG A N 1
ATOM 710 C CA . ARG A 1 98 ? -21.06163 -24.75132 18.13750 1.000 26.61387 96 ARG A CA 1
ATOM 711 C C . ARG A 1 98 ? -21.92091 -24.11820 17.04379 1.000 27.93438 96 ARG A C 1
ATOM 712 O O . ARG A 1 98 ? -21.96418 -22.88972 16.94879 1.000 28.99310 96 ARG A O 1
ATOM 720 N N . ILE A 1 99 ? -22.64676 -24.91860 16.25921 1.000 28.25915 97 ILE A N 1
ATOM 721 C CA . ILE A 1 99 ? -23.63082 -24.36673 15.32598 1.000 26.96139 97 ILE A CA 1
ATOM 722 C C . ILE A 1 99 ? -24.78648 -23.71888 16.08840 1.000 29.43153 97 ILE A C 1
ATOM 723 O O . ILE A 1 99 ? -25.07522 -22.52437 15.92967 1.000 29.80574 97 ILE A O 1
ATOM 728 N N . SER A 1 100 ? -25.43243 -24.48653 16.96900 1.000 27.81249 98 SER A N 1
ATOM 729 C CA . SER A 1 100 ? -26.60886 -23.97922 17.66045 1.000 29.35750 98 SER A CA 1
ATOM 730 C C . SER A 1 100 ? -26.23658 -22.86212 18.62464 1.000 25.33266 98 SER A C 1
ATOM 731 O O . SER A 1 100 ? -27.02320 -21.94474 18.83145 1.000 25.56111 98 SER A O 1
ATOM 734 N N . MET A 1 101 ? -25.01888 -22.89693 19.16322 1.000 24.97022 99 MET A N 1
ATOM 735 C CA . MET A 1 101 ? -24.50905 -21.86338 20.05194 1.000 23.64205 99 MET A CA 1
ATOM 736 C C . MET A 1 101 ? -24.74641 -20.44789 19.52186 1.000 26.79405 99 MET A C 1
ATOM 737 O O . MET A 1 101 ? -25.14324 -19.54515 20.27647 1.000 23.34792 99 MET A O 1
ATOM 742 N N . LEU A 1 102 ? -24.45390 -20.21838 18.24193 1.000 25.04539 100 LEU A N 1
ATOM 743 C CA . LEU A 1 102 ? -24.46335 -18.87058 17.68544 1.000 27.55629 100 LEU A CA 1
ATOM 744 C C . LEU A 1 102 ? -25.79280 -18.50030 17.04353 1.000 29.59220 100 LEU A C 1
ATOM 745 O O . LEU A 1 102 ? -25.90568 -17.39247 16.49825 1.000 26.25821 100 LEU A O 1
ATOM 750 N N . GLN A 1 103 ? -26.78888 -19.39940 17.09869 1.000 28.32348 101 GLN A N 1
ATOM 751 C CA . GLN A 1 103 ? -28.05676 -19.16385 16.41387 1.000 29.17973 101 GLN A CA 1
ATOM 752 C C . GLN A 1 103 ? -28.81432 -18.00842 17.02772 1.000 26.78740 101 GLN A C 1
ATOM 753 O O . GLN A 1 103 ? -29.52385 -17.29147 16.32421 1.000 29.16990 101 GLN A O 1
ATOM 759 N N . ALA A 1 104 ? -28.66447 -17.81184 18.32841 1.000 27.50293 102 ALA A N 1
ATOM 760 C CA . ALA A 1 104 ? -29.34223 -16.73308 19.02775 1.000 31.00718 102 ALA A CA 1
ATOM 761 C C . ALA A 1 104 ? -28.96143 -15.35296 18.48238 1.000 29.45072 102 ALA A C 1
ATOM 762 O O . ALA A 1 104 ? -29.79288 -14.43411 18.49848 1.000 29.48726 102 ALA A O 1
ATOM 764 N N . VAL A 1 105 ? -27.73146 -15.18800 17.98799 1.000 28.31873 103 VAL A N 1
ATOM 765 C CA . VAL A 1 105 ? -27.30515 -13.87091 17.49954 1.000 29.81450 103 VAL A CA 1
ATOM 766 C C . VAL A 1 105 ? -28.25440 -13.37307 16.42579 1.000 32.30404 103 VAL A C 1
ATOM 767 O O . VAL A 1 105 ? -28.58965 -12.17629 16.37451 1.000 35.63403 103 VAL A O 1
ATOM 771 N N . GLY A 1 106 ? -28.71548 -14.27267 15.55670 1.000 29.08248 104 GLY A N 1
ATOM 772 C CA . GLY A 1 106 ? -29.60536 -13.85196 14.49002 1.000 32.81609 104 GLY A CA 1
ATOM 773 C C . GLY A 1 106 ? -30.95775 -13.36393 14.96873 1.000 34.00275 104 GLY A C 1
ATOM 774 O O . GLY A 1 106 ? -31.67040 -12.69396 14.21223 1.000 40.16702 104 GLY A O 1
ATOM 775 N N . GLU A 1 107 ? -31.33348 -13.67753 16.20625 1.000 33.05478 105 GLU A N 1
ATOM 776 C CA . GLU A 1 107 ? -32.61697 -13.22559 16.73189 1.000 37.73664 105 GLU A CA 1
ATOM 777 C C . GLU A 1 107 ? -32.53922 -11.90759 17.48435 1.000 35.57823 105 GLU A C 1
ATOM 778 O O . GLU A 1 107 ? -33.58470 -11.30156 17.74524 1.000 37.89369 105 GLU A O 1
ATOM 784 N N . VAL A 1 108 ? -31.34248 -11.47225 17.86888 1.000 34.01410 106 VAL A N 1
ATOM 785 C CA . VAL A 1 108 ? -31.22301 -10.22048 18.59784 1.000 39.50078 106 VAL A CA 1
ATOM 786 C C . VAL A 1 108 ? -31.59653 -9.09892 17.65250 1.000 43.43029 106 VAL A C 1
ATOM 787 O O . VAL A 1 108 ? -31.03396 -8.97113 16.55703 1.000 40.63179 106 VAL A O 1
ATOM 791 N N . GLU A 1 109 ? -32.59457 -8.32356 18.04070 1.000 44.05039 107 GLU A N 1
ATOM 792 C CA . GLU A 1 109 ? -32.99022 -7.14610 17.29204 1.000 49.23136 107 GLU A CA 1
ATOM 793 C C . GLU A 1 109 ? -32.77667 -5.94885 18.19771 1.000 49.56335 107 GLU A C 1
ATOM 794 O O . GLU A 1 109 ? -33.33626 -5.88898 19.29892 1.000 50.39813 107 GLU A O 1
ATOM 800 N N . ILE A 1 110 ? -31.91056 -5.04074 17.76284 1.000 50.80390 108 ILE A N 1
ATOM 801 C CA . ILE A 1 110 ? -31.63620 -3.80170 18.47190 1.000 55.01136 108 ILE A CA 1
ATOM 802 C C . ILE A 1 110 ? -31.47495 -2.71680 17.41879 1.000 60.24237 108 ILE A C 1
ATOM 803 O O . ILE A 1 110 ? -31.06137 -2.98084 16.28382 1.000 60.33764 108 ILE A O 1
ATOM 808 N N . ASP A 1 111 ? -31.85280 -1.49603 17.77043 1.000 61.94734 109 ASP A N 1
ATOM 809 C CA . ASP A 1 111 ? -31.60492 -0.38665 16.86239 1.000 68.69983 109 ASP A CA 1
ATOM 810 C C . ASP A 1 111 ? -30.16089 0.05846 17.06009 1.000 70.53529 109 ASP A C 1
ATOM 811 O O . ASP A 1 111 ? -29.76000 0.50366 18.14275 1.000 70.71230 109 ASP A O 1
ATOM 816 N N . CYS A 1 112 ? -29.35158 -0.15530 16.03406 1.000 72.93858 110 CYS A N 1
ATOM 817 C CA . CYS A 1 112 ? -27.97391 0.29823 16.07925 1.000 70.60985 110 CYS A CA 1
ATOM 818 C C . CYS A 1 112 ? -27.44181 0.41963 14.66850 1.000 71.78983 110 CYS A C 1
ATOM 819 O O . CYS A 1 112 ? -26.63011 -0.40035 14.23943 1.000 74.21099 110 CYS A O 1
ATOM 822 N N . GLU A 1 113 ? -27.89555 1.42877 13.93115 1.000 73.53527 111 GLU A N 1
ATOM 823 C CA . GLU A 1 113 ? -27.34050 1.62470 12.60330 1.000 69.42060 111 GLU A CA 1
ATOM 824 C C . GLU A 1 113 ? -25.87040 2.06020 12.63329 1.000 71.20609 111 GLU A C 1
ATOM 825 O O . GLU A 1 113 ? -25.22647 2.05170 11.57457 1.000 68.82682 111 GLU A O 1
ATOM 831 N N . ASN A 1 114 ? -25.32471 2.42023 13.81120 1.000 68.74483 112 ASN A N 1
ATOM 832 C CA . ASN A 1 114 ? -23.91196 2.80217 13.91643 1.000 63.60964 112 ASN A CA 1
ATOM 833 C C . ASN A 1 114 ? -23.02282 1.70302 13.36746 1.000 58.81255 112 ASN A C 1
ATOM 834 O O . ASN A 1 114 ? -22.16002 1.94089 12.50879 1.000 54.63732 112 ASN A O 1
ATOM 839 N N . ALA A 1 115 ? -23.28312 0.48331 13.80906 1.000 59.17746 113 ALA A N 1
ATOM 840 C CA . ALA A 1 115 ? -22.45795 -0.68223 13.60014 1.000 49.94237 113 ALA A CA 1
ATOM 841 C C . ALA A 1 115 ? -23.38105 -1.87340 13.38416 1.000 50.50622 113 ALA A C 1
ATOM 842 O O . ALA A 1 115 ? -24.52689 -1.87034 13.83514 1.000 55.08368 113 ALA A O 1
ATOM 844 N N . SER A 1 116 ? -22.88020 -2.89091 12.69365 1.000 44.94116 114 SER A N 1
ATOM 845 C CA . SER A 1 116 ? -23.62215 -4.11952 12.46919 1.000 41.53401 114 SER A CA 1
ATOM 846 C C . SER A 1 116 ? -22.96083 -5.24923 13.23699 1.000 36.59998 114 SER A C 1
ATOM 847 O O . SER A 1 116 ? -21.79131 -5.16781 13.61957 1.000 34.09077 114 SER A O 1
ATOM 850 N N . PHE A 1 117 ? -23.73650 -6.29618 13.48690 1.000 33.96108 115 PHE A N 1
ATOM 851 C CA . PHE A 1 117 ? -23.21132 -7.47328 14.14990 1.000 33.17167 115 PHE A CA 1
ATOM 852 C C . PHE A 1 117 ? -23.77372 -8.73230 13.51273 1.000 32.04459 115 PHE A C 1
ATOM 853 O O . PHE A 1 117 ? -24.82705 -8.72693 12.88075 1.000 32.69187 115 PHE A O 1
ATOM 861 N N . GLY A 1 118 ? -23.05666 -9.82352 13.71642 1.000 30.35774 116 GLY A N 1
ATOM 862 C CA . GLY A 1 118 ? -23.50594 -11.10253 13.23863 1.000 28.20569 116 GLY A CA 1
ATOM 863 C C . GLY A 1 118 ? -22.53664 -12.16586 13.68797 1.000 27.71900 116 GLY A C 1
ATOM 864 O O . GLY A 1 118 ? -21.87517 -12.03617 14.72383 1.000 25.16986 116 GLY A O 1
ATOM 865 N N . ILE A 1 119 ? -22.46924 -13.22738 12.89894 1.000 26.86601 117 ILE A N 1
ATOM 866 C CA . ILE A 1 119 ? -21.54592 -14.32614 13.16063 1.000 27.14341 117 ILE A CA 1
ATOM 867 C C . ILE A 1 119 ? -20.75793 -14.56485 11.88091 1.000 26.79849 117 ILE A C 1
ATOM 868 O O . ILE A 1 119 ? -21.19000 -14.18399 10.78258 1.000 28.41838 117 ILE A O 1
ATOM 873 N N . PRO A 1 120 ? -19.59202 -15.16846 11.99152 1.000 26.16569 118 PRO A N 1
ATOM 874 C CA . PRO A 1 120 ? -18.79417 -15.39265 10.79533 1.000 30.26575 118 PRO A CA 1
ATOM 875 C C . PRO A 1 120 ? -19.39957 -16.52501 9.98216 1.000 28.97489 118 PRO A C 1
ATOM 876 O O . PRO A 1 120 ? -20.20200 -17.32275 10.47324 1.000 28.11544 118 PRO A O 1
ATOM 880 N N . LYS A 1 121 ? -19.07045 -16.52169 8.69850 1.000 30.53015 119 LYS A N 1
ATOM 881 C CA . LYS A 1 121 ? -19.49134 -17.59222 7.80944 1.000 31.62859 119 LYS A CA 1
ATOM 882 C C . LYS A 1 121 ? -18.89600 -18.92737 8.25383 1.000 31.08293 119 LYS A C 1
ATOM 883 O O . LYS A 1 121 ? -17.73381 -19.01352 8.65867 1.000 30.34792 119 LYS A O 1
ATOM 889 N N . GLN A 1 122 ? -19.70480 -19.97572 8.19130 1.000 27.50503 120 GLN A N 1
ATOM 890 C CA . GLN A 1 122 ? -19.24190 -21.26036 8.67767 1.000 31.15898 120 GLN A CA 1
ATOM 891 C C . GLN A 1 122 ? -19.97700 -22.38880 7.98300 1.000 29.23866 120 GLN A C 1
ATOM 892 O O . GLN A 1 122 ? -21.05481 -22.20304 7.41670 1.000 28.62481 120 GLN A O 1
ATOM 898 N N . THR A 1 123 ? -19.38672 -23.57813 8.06236 1.000 30.02280 121 THR A N 1
ATOM 899 C CA . THR A 1 123 ? -20.01734 -24.78095 7.53809 1.000 29.58889 121 THR A CA 1
ATOM 900 C C . THR A 1 123 ? -19.55604 -25.97001 8.37956 1.000 29.31546 121 THR A C 1
ATOM 901 O O . THR A 1 123 ? -18.54384 -25.89413 9.07733 1.000 29.55143 121 THR A O 1
ATOM 905 N N . VAL A 1 124 ? -20.29526 -27.07375 8.32228 1.000 29.14220 122 VAL A N 1
ATOM 906 C CA . VAL A 1 124 ? -20.03957 -28.20317 9.21241 1.000 31.40456 122 VAL A CA 1
ATOM 907 C C . VAL A 1 124 ? -19.46187 -29.36998 8.42076 1.000 31.34476 122 VAL A C 1
ATOM 908 O O . VAL A 1 124 ? -19.99527 -29.74376 7.37025 1.000 30.35781 122 VAL A O 1
ATOM 912 N N . ILE A 1 125 ? -18.37417 -29.94248 8.93185 1.000 27.93698 123 ILE A N 1
ATOM 913 C CA . ILE A 1 125 ? -17.73541 -31.11864 8.35443 1.000 30.30282 123 ILE A CA 1
ATOM 914 C C . ILE A 1 125 ? -17.86017 -32.24892 9.36866 1.000 31.35434 123 ILE A C 1
ATOM 915 O O . ILE A 1 125 ? -17.19248 -32.22989 10.40910 1.000 28.46822 123 ILE A O 1
ATOM 920 N N . TYR A 1 126 ? -18.70054 -33.23741 9.07510 1.000 31.43134 124 TYR A N 1
ATOM 921 C CA . TYR A 1 126 ? -18.97330 -34.24663 10.09660 1.000 36.76418 124 TYR A CA 1
ATOM 922 C C . TYR A 1 126 ? -17.95868 -35.39489 10.14178 1.000 37.98013 124 TYR A C 1
ATOM 923 O O . TYR A 1 126 ? -17.65375 -35.88904 11.23368 1.000 40.00785 124 TYR A O 1
ATOM 932 N N . ASP A 1 127 ? -17.42330 -35.84854 9.01069 1.000 35.60412 125 ASP A N 1
ATOM 933 C CA . ASP A 1 127 ? -16.57251 -37.03013 9.03773 1.000 39.62326 125 ASP A CA 1
ATOM 934 C C . ASP A 1 127 ? -15.52540 -36.95026 7.92801 1.000 40.46962 125 ASP A C 1
ATOM 935 O O . ASP A 1 127 ? -15.45600 -35.97468 7.17837 1.000 40.70804 125 ASP A O 1
ATOM 940 N N . ALA A 1 128 ? -14.74294 -38.03179 7.79679 1.000 42.95831 126 ALA A N 1
ATOM 941 C CA . ALA A 1 128 ? -13.66034 -38.08749 6.81527 1.000 41.46068 126 ALA A CA 1
ATOM 942 C C . ALA A 1 128 ? -14.17258 -37.88363 5.39495 1.000 44.19779 126 ALA A C 1
ATOM 943 O O . ALA A 1 128 ? -13.55719 -37.16173 4.59897 1.000 43.69846 126 ALA A O 1
ATOM 945 N N . LYS A 1 129 ? -15.27654 -38.54886 5.04229 1.000 43.26551 127 LYS A N 1
ATOM 946 C CA . LYS A 1 129 ? -15.80791 -38.41482 3.69059 1.000 44.00013 127 LYS A CA 1
ATOM 947 C C . LYS A 1 129 ? -16.08737 -36.96053 3.35725 1.000 45.86489 127 LYS A C 1
ATOM 948 O O . LYS A 1 129 ? -15.81921 -36.50142 2.23880 1.000 44.55872 127 LYS A O 1
ATOM 954 N N . MET A 1 130 ? -16.59645 -36.21065 4.33817 1.000 43.58975 128 MET A N 1
ATOM 955 C CA . MET A 1 130 ? -17.02211 -34.84665 4.08933 1.000 43.13888 128 MET A CA 1
ATOM 956 C C . MET A 1 130 ? -15.84157 -33.90854 3.91488 1.000 44.21889 128 MET A C 1
ATOM 957 O O . MET A 1 130 ? -15.95620 -32.90969 3.19194 1.000 44.79336 128 MET A O 1
ATOM 962 N N . VAL A 1 131 ? -14.70565 -34.20788 4.55592 1.000 42.84639 129 VAL A N 1
ATOM 963 C CA . VAL A 1 131 ? -13.48866 -33.44369 4.28439 1.000 41.53753 129 VAL A CA 1
ATOM 964 C C . VAL A 1 131 ? -13.14469 -33.55032 2.80668 1.000 44.96545 129 VAL A C 1
ATOM 965 O O . VAL A 1 131 ? -12.81221 -32.55250 2.15403 1.000 43.90049 129 VAL A O 1
ATOM 969 N N . SER A 1 132 ? -13.28045 -34.75974 2.24599 1.000 44.82311 130 SER A N 1
ATOM 970 C CA . SER A 1 132 ? -12.97953 -34.98891 0.83480 1.000 45.02770 130 SER A CA 1
ATOM 971 C C . SER A 1 132 ? -13.93941 -34.24927 -0.08206 1.000 44.43684 130 SER A C 1
ATOM 972 O O . SER A 1 132 ? -13.57098 -33.89187 -1.20584 1.000 47.62529 130 SER A O 1
ATOM 975 N N . ALA A 1 133 ? -15.17067 -34.02078 0.35910 1.000 45.61325 131 ALA A N 1
ATOM 976 C CA . ALA A 1 133 ? -16.12594 -33.30457 -0.47480 1.000 48.10781 131 ALA A CA 1
ATOM 977 C C . ALA A 1 133 ? -16.04257 -31.78765 -0.30339 1.000 42.76238 131 ALA A C 1
ATOM 978 O O . ALA A 1 133 ? -16.84166 -31.07422 -0.92201 1.000 44.43437 131 ALA A O 1
ATOM 980 N N . ILE A 1 134 ? -15.09282 -31.28209 0.49799 1.000 42.84952 132 ILE A N 1
ATOM 981 C CA . ILE A 1 134 ? -15.06112 -29.85289 0.81926 1.000 43.63523 132 ILE A CA 1
ATOM 982 C C . ILE A 1 134 ? -14.86416 -29.02925 -0.44757 1.000 42.94140 132 ILE A C 1
ATOM 983 O O . ILE A 1 134 ? -13.97467 -29.30508 -1.26170 1.000 42.40879 132 ILE A O 1
ATOM 988 N N . ASN A 1 135 ? -15.71161 -28.01276 -0.61481 1.000 42.74210 133 ASN A N 1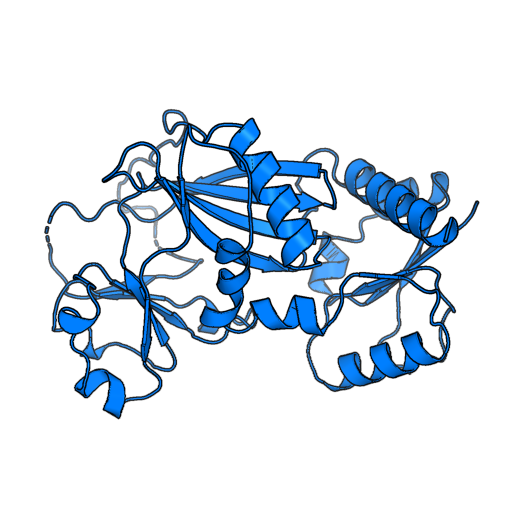
ATOM 989 C CA . ASN A 1 135 ? -15.55803 -26.97786 -1.63970 1.000 43.56540 133 ASN A CA 1
ATOM 990 C C . ASN A 1 135 ? -15.87726 -25.65491 -0.94248 1.000 44.48152 133 ASN A C 1
ATOM 991 O O . ASN A 1 135 ? -17.04735 -25.30927 -0.74967 1.000 43.64347 133 ASN A O 1
ATOM 996 N N . LEU A 1 136 ? -14.84132 -24.94529 -0.49447 1.000 44.73764 134 LEU A N 1
ATOM 997 C CA . LEU A 1 136 ? -15.07379 -23.66214 0.16337 1.000 42.27267 134 LEU A CA 1
ATOM 998 C C . LEU A 1 136 ? -15.84765 -22.69793 -0.72768 1.000 43.90142 134 LEU A C 1
ATOM 999 O O . LEU A 1 136 ? -16.74538 -22.00133 -0.24154 1.000 44.19458 134 LEU A O 1
ATOM 1004 N N . GLU A 1 137 ? -15.52868 -22.65291 -2.03252 1.000 42.52837 135 GLU A N 1
ATOM 1005 C CA . GLU A 1 137 ? -16.03981 -21.58045 -2.88924 1.000 44.43751 135 GLU A CA 1
ATOM 1006 C C . GLU A 1 137 ? -17.56108 -21.54050 -2.89532 1.000 44.59804 135 GLU A C 1
ATOM 1007 O O . GLU A 1 137 ? -18.15943 -20.49191 -2.62993 1.000 44.35164 135 GLU A O 1
ATOM 1013 N N . ASN A 1 138 ? -18.21346 -22.67094 -3.20013 1.000 45.73037 136 ASN A N 1
ATOM 1014 C CA . ASN A 1 138 ? -19.66690 -22.63257 -3.35099 1.000 47.13469 136 ASN A CA 1
ATOM 1015 C C . ASN A 1 138 ? -20.38197 -22.32901 -2.04126 1.000 44.62506 136 ASN A C 1
ATOM 1016 O O . ASN A 1 138 ? -21.58103 -22.02786 -2.07518 1.000 45.72843 136 ASN A O 1
ATOM 1021 N N . GLU A 1 139 ? -19.67623 -22.39773 -0.90223 1.000 41.24573 137 GLU A N 1
ATOM 1022 C CA . GLU A 1 139 ? -20.16335 -21.91049 0.38242 1.000 43.03282 137 GLU A CA 1
ATOM 1023 C C . GLU A 1 139 ? -19.81705 -20.43929 0.63082 1.000 43.18258 137 GLU A C 1
ATOM 1024 O O . GLU A 1 139 ? -20.17033 -19.90166 1.68174 1.000 43.64650 137 GLU A O 1
ATOM 1030 N N . GLY A 1 140 ? -19.13683 -19.77158 -0.29526 1.000 41.36153 138 GLY A N 1
ATOM 1031 C CA . GLY A 1 140 ? -18.70211 -18.42182 -0.01390 1.000 40.69291 138 GLY A CA 1
ATOM 1032 C C . GLY A 1 140 ? -17.67821 -18.34354 1.09414 1.000 39.77549 138 GLY A C 1
ATOM 1033 O O . GLY A 1 140 ? -17.58652 -17.32583 1.78382 1.000 40.06163 138 GLY A O 1
ATOM 1034 N N . LEU A 1 141 ? -16.91231 -19.40453 1.29133 1.000 42.27222 139 LEU A N 1
ATOM 1035 C CA . LEU A 1 141 ? -15.80991 -19.40152 2.23289 1.000 37.90037 139 LEU A CA 1
ATOM 1036 C C . LEU A 1 141 ? -14.51070 -19.27461 1.46126 1.000 39.06729 139 LEU A C 1
ATOM 1037 O O . LEU A 1 141 ? -14.40451 -19.68755 0.29933 1.000 39.66356 139 LEU A O 1
ATOM 1042 N N . GLU A 1 142 ? -13.51501 -18.71030 2.12886 1.000 37.73437 140 GLU A N 1
ATOM 1043 C CA . GLU A 1 142 ? -12.20364 -18.51172 1.54157 1.000 38.80496 140 GLU A CA 1
ATOM 1044 C C . GLU A 1 142 ? -11.16932 -18.88579 2.58336 1.000 37.49810 140 GLU A C 1
ATOM 1045 O O . GLU A 1 142 ? -11.40969 -18.75174 3.78585 1.000 35.09627 140 GLU A O 1
ATOM 1051 N N . PHE A 1 143 ? -9.99805 -19.30137 2.12148 1.000 35.23997 141 PHE A N 1
ATOM 1052 C CA . PHE A 1 143 ? -8.99750 -19.70793 3.09870 1.000 39.98390 141 PHE A CA 1
ATOM 1053 C C . PHE A 1 143 ? -8.51669 -18.52844 3.94400 1.000 42.28449 141 PHE A C 1
ATOM 1054 O O . PHE A 1 143 ? -8.79860 -17.37463 3.60453 1.000 39.86306 141 PHE A O 1
ATOM 1062 N N . PRO A 1 144 ? -7.58625 -18.76156 4.86105 1.000 43.41258 142 PRO A N 1
ATOM 1063 C CA . PRO A 1 144 ? -7.86336 -18.58219 6.28228 1.000 35.52538 142 PRO A CA 1
ATOM 1064 C C . PRO A 1 144 ? -9.24709 -19.08192 6.70944 1.000 34.12468 142 PRO A C 1
ATOM 1065 O O . PRO A 1 144 ? -10.20021 -18.29875 6.79445 1.000 30.80443 142 PRO A O 1
ATOM 1069 N N . VAL A 1 145 ? -9.38276 -20.39081 6.98372 1.000 33.69879 143 VAL A N 1
ATOM 1070 C CA . VAL A 1 145 ? -10.52078 -20.88187 7.75594 1.000 29.73407 143 VAL A CA 1
ATOM 1071 C C . VAL A 1 145 ? -10.00811 -21.40548 9.08302 1.000 29.02062 143 VAL A C 1
ATOM 1072 O O . VAL A 1 145 ? -8.83447 -21.74857 9.24390 1.000 29.75238 143 VAL A O 1
ATOM 1076 N N . ILE A 1 146 ? -10.91227 -21.48011 10.03922 1.000 27.17744 144 ILE A N 1
ATOM 1077 C CA . ILE A 1 146 ? -10.59284 -21.98068 11.36147 1.000 26.86584 144 ILE A CA 1
ATOM 1078 C C . ILE A 1 146 ? -11.54396 -23.12857 11.66736 1.000 26.77051 144 ILE A C 1
ATOM 1079 O O . ILE A 1 146 ? -12.76374 -22.99391 11.50632 1.000 25.75424 144 ILE A O 1
ATOM 1084 N N . ALA A 1 147 ? -10.97452 -24.26737 12.05786 1.000 23.32535 145 ALA A N 1
ATOM 1085 C CA . ALA A 1 147 ? -11.73462 -25.47168 12.36825 1.000 29.63459 145 ALA A CA 1
ATOM 1086 C C . ALA A 1 147 ? -11.91194 -25.57814 13.87521 1.000 25.87063 145 ALA A C 1
ATOM 1087 O O . ALA A 1 147 ? -10.92091 -25.59848 14.61697 1.000 26.35635 145 ALA A O 1
ATOM 1089 N N . LYS A 1 148 ? -13.17615 -25.66321 14.32293 1.000 24.60438 146 LYS A N 1
ATOM 1090 C CA . LYS A 1 148 ? -13.47679 -25.77587 15.73427 1.000 26.53486 146 LYS A CA 1
ATOM 1091 C C . LYS A 1 148 ? -14.23842 -27.05207 16.01116 1.000 25.30598 146 LYS A C 1
ATOM 1092 O O . LYS A 1 148 ? -15.16495 -27.37907 15.26530 1.000 24.35916 146 LYS A O 1
ATOM 1098 N N . PRO A 1 149 ? -13.91107 -27.78275 17.07563 1.000 27.52045 147 PRO A N 1
ATOM 1099 C CA . PRO A 1 149 ? -14.67290 -29.00495 17.37001 1.000 24.93597 147 PRO A CA 1
ATOM 1100 C C . PRO A 1 149 ? -16.14396 -28.65597 17.50246 1.000 25.51977 147 PRO A C 1
ATOM 1101 O O . PRO A 1 149 ? -16.50390 -27.56969 17.97382 1.000 24.08056 147 PRO A O 1
ATOM 1105 N N . LEU A 1 150 ? -16.98278 -29.55302 16.98908 1.000 24.85885 148 LEU A N 1
ATOM 1106 C CA . LEU A 1 150 ? -18.42717 -29.35975 16.96268 1.000 25.13564 148 LEU A CA 1
ATOM 1107 C C . LEU A 1 150 ? -18.99995 -29.25781 18.36419 1.000 24.22406 148 LEU A C 1
ATOM 1108 O O . LEU A 1 150 ? -19.86557 -28.41821 18.63033 1.000 23.73345 148 LEU A O 1
ATOM 1113 N N . VAL A 1 151 ? -18.54078 -30.10569 19.26583 1.000 23.91833 149 VAL A N 1
ATOM 1114 C CA . VAL A 1 151 ? -19.07857 -30.16650 20.61774 1.000 26.28448 149 VAL A CA 1
ATOM 1115 C C . VAL A 1 151 ? -18.22268 -29.27966 21.51581 1.000 27.37470 149 VAL A C 1
ATOM 1116 O O . VAL A 1 151 ? -17.00292 -29.46662 21.60389 1.000 28.39926 149 VAL A O 1
ATOM 1120 N N . ALA A 1 152 ? -18.86147 -28.29974 22.15385 1.000 24.35347 150 ALA A N 1
ATOM 1121 C CA . ALA A 1 152 ? -18.25371 -27.47801 23.20332 1.000 28.20400 150 ALA A CA 1
ATOM 1122 C C . ALA A 1 152 ? -18.68616 -28.07680 24.53540 1.000 29.98749 150 ALA A C 1
ATOM 1123 O O . ALA A 1 152 ? -19.73150 -27.72312 25.09004 1.000 30.91113 150 ALA A O 1
ATOM 1125 N N . ASP A 1 153 ? -17.89773 -29.01482 25.04554 1.000 31.64265 151 ASP A N 1
ATOM 1126 C CA . ASP A 1 153 ? -18.26509 -29.71890 26.26759 1.000 29.64109 151 ASP A CA 1
ATOM 1127 C C . ASP A 1 153 ? -17.36253 -29.34212 27.42909 1.000 32.43756 151 ASP A C 1
ATOM 1128 O O . ASP A 1 153 ? -17.45339 -29.95674 28.50271 1.000 33.92439 151 ASP A O 1
ATOM 1133 N N . GLY A 1 154 ? -16.47365 -28.36528 27.22733 1.000 30.79603 152 GLY A N 1
ATOM 1134 C CA . GLY A 1 154 ? -15.48549 -28.00022 28.20719 1.000 30.00165 152 GLY A CA 1
ATOM 1135 C C . GLY A 1 154 ? -14.29531 -28.92851 28.33046 1.000 35.65529 152 GLY A C 1
ATOM 1136 O O . GLY A 1 154 ? -13.43983 -28.68754 29.18981 1.000 40.09092 152 GLY A O 1
ATOM 1137 N N . SER A 1 155 ? -14.22221 -30.00507 27.54987 1.000 36.26231 153 SER A N 1
ATOM 1138 C CA . SER A 1 155 ? -13.03375 -30.84765 27.55922 1.000 34.82037 153 SER A CA 1
ATOM 1139 C C . SER A 1 155 ? -11.85620 -30.13215 26.88859 1.000 35.06391 153 SER A C 1
ATOM 1140 O O . SER A 1 155 ? -12.01614 -29.15094 26.14732 1.000 34.98897 153 SER A O 1
ATOM 1143 N N . ALA A 1 156 ? -10.65219 -30.64356 27.14902 1.000 35.74491 154 ALA A N 1
ATOM 1144 C CA . ALA A 1 156 ? -9.47530 -30.12222 26.45736 1.000 37.94606 154 ALA A CA 1
ATOM 1145 C C . ALA A 1 156 ? -9.62851 -30.25893 24.94447 1.000 35.99802 154 ALA A C 1
ATOM 1146 O O . ALA A 1 156 ? -9.36115 -29.31074 24.19734 1.000 34.70383 154 ALA A O 1
ATOM 1148 N N . LYS A 1 157 ? -10.06557 -31.43333 24.48149 1.000 33.38416 155 LYS A N 1
ATOM 1149 C CA . LYS A 1 157 ? -10.31561 -31.66603 23.05749 1.000 33.50748 155 LYS A CA 1
ATOM 1150 C C . LYS A 1 157 ? -11.15036 -30.56108 22.42030 1.000 32.99156 155 LYS A C 1
ATOM 1151 O O . LYS A 1 157 ? -10.85687 -30.11150 21.30748 1.000 30.94018 155 LYS A O 1
ATOM 1157 N N . SER A 1 158 ? -12.22080 -30.14027 23.09639 1.000 30.53363 156 SER A N 1
ATOM 1158 C CA . SER A 1 158 ? -13.14982 -29.18716 22.52047 1.000 31.94833 156 SER A CA 1
ATOM 1159 C C . SER A 1 158 ? -12.52728 -27.80891 22.30621 1.000 31.22169 156 SER A C 1
ATOM 1160 O O . SER A 1 158 ? -13.12406 -26.98964 21.60725 1.000 30.18148 156 SER A O 1
ATOM 1163 N N . HIS A 1 159 ? -11.33434 -27.55858 22.84232 1.000 31.75394 157 HIS A N 1
ATOM 1164 C CA . HIS A 1 159 ? -10.62381 -26.30163 22.65122 1.000 34.85503 157 HIS A CA 1
ATOM 1165 C C . HIS A 1 159 ? -9.47218 -26.41060 21.66976 1.000 36.81847 157 HIS A C 1
ATOM 1166 O O . HIS A 1 159 ? -8.81791 -25.39293 21.40989 1.000 37.61441 157 HIS A O 1
ATOM 1173 N N . LYS A 1 160 ? -9.17355 -27.61738 21.16878 1.000 32.95309 158 LYS A N 1
ATOM 1174 C CA . LYS A 1 160 ? -8.07275 -27.83067 20.23299 1.000 36.48734 158 LYS A CA 1
ATOM 1175 C C . LYS A 1 160 ? -8.52201 -27.39442 18.84953 1.000 33.57447 158 LYS A C 1
ATOM 1176 O O . LYS A 1 160 ? -9.39366 -28.02583 18.24926 1.000 29.80026 158 LYS A O 1
ATOM 1182 N N . MET A 1 161 ? -7.90996 -26.35062 18.32031 1.000 32.66666 159 MET A N 1
ATOM 1183 C CA . MET A 1 161 ? -8.38697 -25.78927 17.07168 1.000 31.29400 159 MET A CA 1
ATOM 1184 C C . MET A 1 161 ? -7.31159 -25.83162 15.99387 1.000 30.96467 159 MET A C 1
ATOM 1185 O O . MET A 1 161 ? -6.13570 -26.08018 16.25629 1.000 31.46038 159 MET A O 1
ATOM 1190 N N . LEU A 1 162 ? -7.74096 -25.59751 14.76085 1.000 32.33670 160 LEU A N 1
ATOM 1191 C CA . LEU A 1 162 ? -6.86821 -25.69595 13.59768 1.000 34.93572 160 LEU A CA 1
ATOM 1192 C C . LEU A 1 162 ? -7.05065 -24.47944 12.69718 1.000 32.87118 160 LEU A C 1
ATOM 1193 O O . LEU A 1 162 ? -8.17108 -24.16247 12.28851 1.000 31.42023 160 LEU A O 1
ATOM 1198 N N . LEU A 1 163 ? -5.95699 -23.80143 12.39053 1.000 32.50419 161 LEU A N 1
ATOM 1199 C CA . LEU A 1 163 ? -5.94479 -22.80206 11.33650 1.000 35.71405 161 LEU A CA 1
ATOM 1200 C C . LEU A 1 163 ? -5.53867 -23.49327 10.04431 1.000 34.24553 161 LEU A C 1
ATOM 1201 O O . LEU A 1 163 ? -4.48963 -24.12889 10.00368 1.000 35.74756 161 LEU A O 1
ATOM 1206 N N . VAL A 1 164 ? -6.34910 -23.35996 8.99470 1.000 35.51402 162 VAL A N 1
ATOM 1207 C CA . VAL A 1 164 ? -6.04387 -23.94805 7.69065 1.000 37.26661 162 VAL A CA 1
ATOM 1208 C C . VAL A 1 164 ? -5.80372 -22.81333 6.68960 1.000 38.27997 162 VAL A C 1
ATOM 1209 O O . VAL A 1 164 ? -6.68435 -21.97608 6.46627 1.000 36.08368 162 VAL A O 1
ATOM 1213 N N . PHE A 1 165 ? -4.61888 -22.79039 6.08297 1.000 38.39149 163 PHE A N 1
ATOM 1214 C CA . PHE A 1 165 ? -4.27616 -21.71212 5.16556 1.000 41.31855 163 PHE A CA 1
ATOM 1215 C C . PHE A 1 165 ? -4.53131 -22.04337 3.69783 1.000 44.37649 163 PHE A C 1
ATOM 1216 O O . PHE A 1 165 ? -4.81530 -21.13008 2.91551 1.000 45.97170 163 PHE A O 1
ATOM 1224 N N . ASN A 1 166 ? -4.44617 -23.30815 3.29343 1.000 44.11992 164 ASN A N 1
ATOM 1225 C CA . ASN A 1 166 ? -4.65795 -23.65713 1.89762 1.000 49.04000 164 ASN A CA 1
ATOM 1226 C C . ASN A 1 166 ? -5.24342 -25.06265 1.79972 1.000 50.82416 164 ASN A C 1
ATOM 1227 O O . ASN A 1 166 ? -5.54207 -25.70521 2.80812 1.000 49.99073 164 ASN A O 1
ATOM 1232 N N . LYS A 1 167 ? -5.39945 -25.53076 0.55374 1.000 56.52507 165 LYS A N 1
ATOM 1233 C CA . LYS A 1 167 ? -6.03199 -26.81791 0.27251 1.000 51.83508 165 LYS A CA 1
ATOM 1234 C C . LYS A 1 167 ? -5.38866 -27.93788 1.07020 1.000 54.55432 165 LYS A C 1
ATOM 1235 O O . LYS A 1 167 ? -6.08097 -28.73500 1.71284 1.000 59.75344 165 LYS A O 1
ATOM 1241 N N . ASP A 1 168 ? -4.06324 -28.03097 1.02543 1.000 55.56521 166 ASP A N 1
ATOM 1242 C CA . ASP A 1 168 ? -3.37855 -28.90343 1.96155 1.000 55.02988 166 ASP A CA 1
ATOM 1243 C C . ASP A 1 168 ? -3.47447 -28.30918 3.35894 1.000 56.13767 166 ASP A C 1
ATOM 1244 O O . ASP A 1 168 ? -3.50793 -27.09363 3.54900 1.000 58.58306 166 ASP A O 1
ATOM 1249 N N . GLY A 1 169 ? -3.52344 -29.17430 4.35264 1.000 57.16955 167 GLY A N 1
ATOM 1250 C CA . GLY A 1 169 ? -3.90699 -28.74142 5.66507 1.000 48.55466 167 GLY A CA 1
ATOM 1251 C C . GLY A 1 169 ? -5.35377 -29.03883 5.96622 1.000 46.38861 167 GLY A C 1
ATOM 1252 O O . GLY A 1 169 ? -5.68801 -29.31742 7.12369 1.000 48.00399 167 GLY A O 1
ATOM 1253 N N . LEU A 1 170 ? -6.22452 -28.99593 4.94702 1.000 48.48069 168 LEU A N 1
ATOM 1254 C CA . LEU A 1 170 ? -7.53043 -29.62970 5.09714 1.000 46.69585 168 LEU A CA 1
ATOM 1255 C C . LEU A 1 170 ? -7.33717 -31.07144 5.51785 1.000 43.96245 168 LEU A C 1
ATOM 1256 O O . LEU A 1 170 ? -8.10723 -31.59531 6.32658 1.000 39.96404 168 LEU A O 1
ATOM 1261 N N . ARG A 1 171 ? -6.26613 -31.69710 5.02995 1.000 42.87464 169 ARG A N 1
ATOM 1262 C CA . ARG A 1 171 ? -5.92051 -33.05817 5.41813 1.000 47.01060 169 ARG A CA 1
ATOM 1263 C C . ARG A 1 171 ? -5.72601 -33.20208 6.92547 1.000 44.34812 169 ARG A C 1
ATOM 1264 O O . ARG A 1 171 ? -5.83772 -34.31197 7.43938 1.000 41.40720 169 ARG A O 1
ATOM 1272 N N . LYS A 1 172 ? -5.49939 -32.11207 7.66230 1.000 44.97904 170 LYS A N 1
ATOM 1273 C CA . LYS A 1 172 ? -5.28336 -32.22675 9.09758 1.000 43.18558 170 LYS A CA 1
ATOM 1274 C C . LYS A 1 172 ? -6.54374 -32.01347 9.90975 1.000 39.26238 170 LYS A C 1
ATOM 1275 O O . LYS A 1 172 ? -6.47034 -32.02118 11.14072 1.000 41.53804 170 LYS A O 1
ATOM 1281 N N . LEU A 1 173 ? -7.69015 -31.82470 9.26508 1.000 39.25452 171 LEU A N 1
ATOM 1282 C CA . LEU A 1 173 ? -8.93089 -31.65933 10.00651 1.000 37.30574 171 LEU A CA 1
ATOM 1283 C C . LEU A 1 173 ? -9.25094 -32.94379 10.76844 1.000 41.20225 171 LEU A C 1
ATOM 1284 O O . LEU A 1 173 ? -8.98904 -34.04584 10.27933 1.000 39.32282 171 LEU A O 1
ATOM 1289 N N . LYS A 1 174 ? -9.82126 -32.80734 11.97218 1.000 36.82063 172 LYS A N 1
ATOM 1290 C CA . LYS A 1 174 ? -10.24465 -33.96429 12.77264 1.000 38.09481 172 LYS A CA 1
ATOM 1291 C C . LYS A 1 174 ? -11.73756 -33.82316 13.05962 1.000 33.83134 172 LYS A C 1
ATOM 1292 O O . LYS A 1 174 ? -12.12901 -33.29689 14.11078 1.000 33.56609 172 LYS A O 1
ATOM 1298 N N . PRO A 1 175 ? -12.60482 -34.27383 12.15959 1.000 31.77855 173 PRO A N 1
ATOM 1299 C CA . PRO A 1 175 ? -14.06826 -34.01883 12.30428 1.000 31.80177 173 PRO A CA 1
ATOM 1300 C C . PRO A 1 175 ? -14.66078 -34.81514 13.45642 1.000 32.82720 173 PRO A C 1
ATOM 1301 O O . PRO A 1 175 ? -14.06286 -35.81616 13.87488 1.000 35.94531 173 PRO A O 1
ATOM 1305 N N . PRO A 1 176 ? -15.86335 -34.43895 13.98338 1.000 29.17495 174 PRO A N 1
ATOM 1306 C CA . PRO A 1 176 ? -16.81795 -33.38760 13.56694 1.000 30.96342 174 PRO A CA 1
ATOM 1307 C C . PRO A 1 176 ? -16.38337 -31.98825 13.92780 1.000 29.91851 174 PRO A C 1
ATOM 1308 O O . PRO A 1 176 ? -16.12037 -31.68713 15.10871 1.000 30.74150 174 PRO A O 1
ATOM 1312 N N . ILE A 1 177 ? -16.33173 -31.11853 12.91600 1.000 27.62138 175 ILE A N 1
ATOM 1313 C CA . ILE A 1 177 ? -15.77480 -29.77872 12.99109 1.000 26.44417 175 ILE A CA 1
ATOM 1314 C C . ILE A 1 177 ? -16.73341 -28.75347 12.39646 1.000 27.36246 175 ILE A C 1
ATOM 1315 O O . ILE A 1 177 ? -17.47819 -29.03002 11.45022 1.000 27.48661 175 ILE A O 1
ATOM 1320 N N . VAL A 1 178 ? -16.69940 -27.55192 12.96565 1.000 26.73750 176 VAL A N 1
ATOM 1321 C CA . VAL A 1 178 ? -17.23703 -26.37134 12.31254 1.000 27.35912 176 VAL A CA 1
ATOM 1322 C C . VAL A 1 178 ? -16.08384 -25.72809 11.55466 1.000 27.12092 176 VAL A C 1
ATOM 1323 O O . VAL A 1 178 ? -14.99131 -25.54428 12.10751 1.000 27.20510 176 VAL A O 1
ATOM 1327 N N . LEU A 1 179 ? -16.30253 -25.42926 10.28999 1.000 25.67806 177 LEU A N 1
ATOM 1328 C CA . LEU A 1 179 ? -15.30724 -24.76887 9.46083 1.000 26.84757 177 LEU A CA 1
ATOM 1329 C C . LEU A 1 179 ? -15.80030 -23.34094 9.30592 1.000 27.26372 177 LEU A C 1
ATOM 1330 O O . LEU A 1 179 ? -16.88992 -23.11545 8.76447 1.000 25.66592 177 LEU A O 1
ATOM 1335 N N . GLN A 1 180 ? -15.00594 -22.38644 9.79404 1.000 25.85516 178 GLN A N 1
ATOM 1336 C CA . GLN A 1 180 ? -15.43502 -21.00722 9.96616 1.000 25.12274 178 GLN A CA 1
ATOM 1337 C C . GLN A 1 180 ? -14.40330 -20.08461 9.33034 1.000 26.88227 178 GLN A C 1
ATOM 1338 O O . GLN A 1 180 ? -13.19677 -20.31219 9.46458 1.000 26.77564 178 GLN A O 1
ATOM 1344 N N . GLU A 1 181 ? -14.86369 -19.03624 8.65301 1.000 25.27160 179 GLU A N 1
ATOM 1345 C CA . GLU A 1 181 ? -13.92407 -18.07204 8.09654 1.000 28.26917 179 GLU A CA 1
ATOM 1346 C C . GLU A 1 181 ? -13.11291 -17.39401 9.20003 1.000 27.83643 179 GLU A C 1
ATOM 1347 O O . GLU A 1 181 ? -13.63921 -17.01054 10.25443 1.000 24.46470 179 GLU A O 1
ATOM 1353 N N . PHE A 1 182 ? -11.80832 -17.29318 8.96429 1.000 27.97045 180 PHE A N 1
ATOM 1354 C CA . PHE A 1 182 ? -10.93175 -16.52859 9.83283 1.000 28.74587 180 PHE A CA 1
ATOM 1355 C C . PHE A 1 182 ? -11.06169 -15.05418 9.48963 1.000 30.59570 180 PHE A C 1
ATOM 1356 O O . PHE A 1 182 ? -10.86044 -14.66263 8.33984 1.000 31.60800 180 PHE A O 1
ATOM 1364 N N . VAL A 1 183 ? -11.35894 -14.23535 10.49289 1.000 29.41682 181 VAL A N 1
ATOM 1365 C CA . VAL A 1 183 ? -11.61232 -12.81385 10.31241 1.000 30.09983 181 VAL A CA 1
ATOM 1366 C C . VAL A 1 183 ? -10.45859 -12.04672 10.93377 1.000 28.59141 181 VAL A C 1
ATOM 1367 O O . VAL A 1 183 ? -10.20322 -12.18512 12.13457 1.000 26.76840 181 VAL A O 1
ATOM 1371 N N . ASN A 1 184 ? -9.74793 -11.25258 10.11984 1.000 28.50801 182 ASN A N 1
ATOM 1372 C CA . ASN A 1 184 ? -8.71616 -10.35752 10.64630 1.000 33.98514 182 ASN A CA 1
ATOM 1373 C C . ASN A 1 184 ? -9.35943 -9.35737 11.59392 1.000 31.66107 182 ASN A C 1
ATOM 1374 O O . ASN A 1 184 ? -10.26205 -8.62356 11.19747 1.000 31.92629 182 ASN A O 1
ATOM 1379 N N . HIS A 1 185 ? -8.91696 -9.34359 12.85636 1.000 29.67427 183 HIS A N 1
ATOM 1380 C CA . HIS A 1 185 ? -9.58596 -8.53972 13.87064 1.000 30.43273 183 HIS A CA 1
ATOM 1381 C C . HIS A 1 185 ? -8.59888 -7.80419 14.78729 1.000 31.40330 183 HIS A C 1
ATOM 1382 O O . HIS A 1 185 ? -8.92123 -7.51515 15.94646 1.000 27.71698 183 HIS A O 1
ATOM 1389 N N . GLY A 1 186 ? -7.40565 -7.48367 14.30198 1.000 30.74841 184 GLY A N 1
ATOM 1390 C CA . GLY A 1 186 ? -6.49357 -6.72152 15.14498 1.000 31.09213 184 GLY A CA 1
ATOM 1391 C C . GLY A 1 186 ? -6.00331 -7.43602 16.39166 1.000 30.55002 184 GLY A C 1
ATOM 1392 O O . GLY A 1 186 ? -5.57252 -6.77103 17.33743 1.000 30.01190 184 GLY A O 1
ATOM 1393 N N . ALA A 1 187 ? -6.09889 -8.77493 16.43568 1.000 30.66656 185 ALA A N 1
ATOM 1394 C CA . ALA A 1 187 ? -5.44407 -9.60706 17.45825 1.000 27.88496 185 ALA A CA 1
ATOM 1395 C C . ALA A 1 187 ? -5.96709 -9.34863 18.87204 1.000 27.17973 185 ALA A C 1
ATOM 1396 O O . ALA A 1 187 ? -5.21916 -9.42457 19.84738 1.000 25.83472 185 ALA A O 1
ATOM 1398 N N . VAL A 1 188 ? -7.25883 -9.06837 19.00078 1.000 24.67827 186 VAL A N 1
ATOM 1399 C CA . VAL A 1 188 ? -7.83160 -8.75615 20.30199 1.000 25.76181 186 VAL A CA 1
ATOM 1400 C C . VAL A 1 188 ? -9.28982 -9.16648 20.26435 1.000 24.72608 186 VAL A C 1
ATOM 1401 O O . VAL A 1 188 ? -9.99367 -8.86918 19.29671 1.000 21.84453 186 VAL A O 1
ATOM 1405 N N . ILE A 1 189 ? -9.73320 -9.92269 21.28958 1.000 24.89632 187 ILE A N 1
ATOM 1406 C CA . ILE A 1 189 ? -11.14793 -10.23270 21.44043 1.000 24.22240 187 ILE A CA 1
ATOM 1407 C C . ILE A 1 189 ? -11.68886 -9.34291 22.54624 1.000 21.96654 187 ILE A C 1
ATOM 1408 O O . ILE A 1 189 ? -10.95433 -8.88043 23.42199 1.000 22.76992 187 ILE A O 1
ATOM 1413 N N . PHE A 1 190 ? -12.97174 -9.06541 22.48203 1.000 19.31684 188 PHE A N 1
ATOM 1414 C CA . PHE A 1 190 ? -13.66577 -8.35026 23.53938 1.000 23.88943 188 PHE A CA 1
ATOM 1415 C C . PHE A 1 190 ? -14.57942 -9.36060 24.21905 1.000 24.07452 188 PHE A C 1
ATOM 1416 O O . PHE A 1 190 ? -15.59536 -9.76408 23.64218 1.000 20.28921 188 PHE A O 1
ATOM 1424 N N . LYS A 1 191 ? -14.20533 -9.78569 25.42656 1.000 20.88031 189 LYS A N 1
ATOM 1425 C CA . LYS A 1 191 ? -15.01564 -10.72161 26.19464 1.000 24.91452 189 LYS A CA 1
ATOM 1426 C C . LYS A 1 191 ? -16.01699 -9.93713 27.02661 1.000 24.33289 189 LYS A C 1
ATOM 1427 O O . LYS A 1 191 ? -15.63489 -9.15217 27.90308 1.000 19.68052 189 LYS A O 1
ATOM 1433 N N . VAL A 1 192 ? -17.29293 -10.19449 26.78631 1.000 22.67728 190 VAL A N 1
ATOM 1434 C CA . VAL A 1 192 ? -18.37960 -9.48608 27.43305 1.000 21.58295 190 VAL A CA 1
ATOM 1435 C C . VAL A 1 192 ? -19.01859 -10.42974 28.44052 1.000 21.10792 190 VAL A C 1
ATOM 1436 O O . VAL A 1 192 ? -19.55945 -11.46764 28.05246 1.000 21.16997 190 VAL A O 1
ATOM 1440 N N . TYR A 1 193 ? -18.99370 -10.04848 29.71677 1.000 17.79032 191 TYR A N 1
ATOM 1441 C CA . TYR A 1 193 ? -19.59769 -10.80028 30.80909 1.000 23.39572 191 TYR A CA 1
ATOM 1442 C C . TYR A 1 193 ? -20.96654 -10.22106 31.15529 1.000 22.69824 191 TYR A C 1
ATOM 1443 O O . TYR A 1 193 ? -21.14094 -8.99628 31.19414 1.000 19.48799 191 TYR A O 1
ATOM 1452 N N . VAL A 1 194 ? -21.93844 -11.10230 31.39238 1.000 18.13014 192 VAL A N 1
ATOM 1453 C CA . VAL A 1 194 ? -23.31975 -10.70984 31.63488 1.000 17.73755 192 VAL A CA 1
ATOM 1454 C C . VAL A 1 194 ? -23.80994 -11.38433 32.91040 1.000 20.29789 192 VAL A C 1
ATOM 1455 O O . VAL A 1 194 ? -23.60490 -12.58433 33.10933 1.000 17.97137 192 VAL A O 1
ATOM 1459 N N . VAL A 1 195 ? -24.45906 -10.60463 33.77201 1.000 19.61259 193 VAL A N 1
ATOM 1460 C CA . VAL A 1 195 ? -25.17428 -11.11523 34.93157 1.000 19.60851 193 VAL A CA 1
ATOM 1461 C C . VAL A 1 195 ? -26.51908 -10.40028 34.88445 1.000 21.41854 193 VAL A C 1
ATOM 1462 O O . VAL A 1 195 ? -26.64096 -9.25533 35.34728 1.000 22.21517 193 VAL A O 1
ATOM 1466 N N . GLY A 1 196 ? -27.53039 -11.06664 34.34378 1.000 21.83137 194 GLY A N 1
ATOM 1467 C CA . GLY A 1 196 ? -28.81587 -10.41294 34.17632 1.000 23.47391 194 GLY A CA 1
ATOM 1468 C C . GLY A 1 196 ? -28.65011 -9.21043 33.26422 1.000 22.88909 194 GLY A C 1
ATOM 1469 O O . GLY A 1 196 ? -28.26968 -9.37065 32.10399 1.000 21.46237 194 GLY A O 1
ATOM 1470 N N . ASP A 1 197 ? -28.86235 -8.00245 33.78461 1.000 23.47609 195 ASP A N 1
ATOM 1471 C CA . ASP A 1 197 ? -28.70921 -6.77866 33.00301 1.000 24.96549 195 ASP A CA 1
ATOM 1472 C C . ASP A 1 197 ? -27.36029 -6.09005 33.22395 1.000 25.44480 195 ASP A C 1
ATOM 1473 O O . ASP A 1 197 ? -27.06197 -5.08250 32.55526 1.000 26.45791 195 ASP A O 1
ATOM 1478 N N . TYR A 1 198 ? -26.51845 -6.62949 34.10596 1.000 24.57745 196 TYR A N 1
ATOM 1479 C CA . TYR A 1 198 ? -25.16832 -6.10370 34.29487 1.000 25.02611 196 TYR A CA 1
ATOM 1480 C C . TYR A 1 198 ? -24.25085 -6.59234 33.17874 1.000 24.17102 196 TYR A C 1
ATOM 1481 O O . TYR A 1 198 ? -24.30489 -7.75950 32.78064 1.000 22.97638 196 TYR A O 1
ATOM 1490 N N . VAL A 1 199 ? -23.40214 -5.69947 32.67130 1.000 23.15719 197 VAL A N 1
ATOM 1491 C CA . VAL A 1 199 ? -22.56856 -6.00015 31.51327 1.000 23.48444 197 VAL A CA 1
ATOM 1492 C C . VAL A 1 199 ? -21.18373 -5.42331 31.75160 1.000 25.31212 197 VAL A C 1
ATOM 1493 O O . VAL A 1 199 ? -21.03438 -4.20926 31.94223 1.000 26.93016 197 VAL A O 1
ATOM 1497 N N . LYS A 1 200 ? -20.17190 -6.27639 31.70743 1.000 24.32012 198 LYS A N 1
ATOM 1498 C CA . LYS A 1 200 ? -18.78812 -5.85518 31.84115 1.000 25.22832 198 LYS A CA 1
ATOM 1499 C C . LYS A 1 200 ? -17.99149 -6.42759 30.67498 1.000 24.80529 198 LYS A C 1
ATOM 1500 O O . LYS A 1 200 ? -18.27350 -7.53452 30.21404 1.000 24.28916 198 LYS A O 1
ATOM 1506 N N . CYS A 1 201 ? -16.99656 -5.69203 30.20387 1.000 21.61979 199 CYS A N 1
ATOM 1507 C CA . CYS A 1 201 ? -16.18992 -6.12474 29.07601 1.000 24.28734 199 CYS A CA 1
ATOM 1508 C C . CYS A 1 201 ? -14.71704 -5.98642 29.42329 1.000 25.46681 199 CYS A C 1
ATOM 1509 O O . CYS A 1 201 ? -14.31862 -5.06123 30.13222 1.000 29.37262 199 CYS A O 1
ATOM 1512 N N . VAL A 1 202 ? -13.91557 -6.90693 28.89939 1.000 22.57045 200 VAL A N 1
ATOM 1513 C CA . VAL A 1 202 ? -12.47186 -6.91454 29.08430 1.000 25.65796 200 VAL A CA 1
ATOM 1514 C C . VAL A 1 202 ? -11.84498 -7.35374 27.76621 1.000 28.15835 200 VAL A C 1
ATOM 1515 O O . VAL A 1 202 ? -12.38380 -8.22656 27.07880 1.000 27.29883 200 VAL A O 1
ATOM 1519 N N . LYS A 1 203 ? -10.72745 -6.72159 27.39690 1.000 26.89383 201 LYS A N 1
ATOM 1520 C CA . LYS A 1 203 ? -9.93589 -7.15213 26.24637 1.000 28.60553 201 LYS A CA 1
ATOM 1521 C C . LYS A 1 203 ? -9.10667 -8.39535 26.57734 1.000 28.87195 201 LYS A C 1
ATOM 1522 O O . LYS A 1 203 ? -8.69193 -8.59936 27.71925 1.000 27.56137 201 LYS A O 1
ATOM 1528 N N . ARG A 1 204 ? -8.82613 -9.20965 25.55519 1.000 26.80485 202 ARG A N 1
ATOM 1529 C CA . ARG A 1 204 ? -7.87718 -10.30538 25.72216 1.000 29.36240 202 ARG A CA 1
ATOM 1530 C C . ARG A 1 204 ? -7.15319 -10.56372 24.40971 1.000 25.45766 202 ARG A C 1
ATOM 1531 O O . ARG A 1 204 ? -7.67309 -10.27030 23.33119 1.000 26.22348 202 ARG A O 1
ATOM 1539 N N . LYS A 1 205 ? -5.93043 -11.07097 24.52319 1.000 25.64982 203 LYS A N 1
ATOM 1540 C CA . LYS A 1 205 ? -5.09395 -11.39112 23.37385 1.000 27.77289 203 LYS A CA 1
ATOM 1541 C C . LYS A 1 205 ? -5.79054 -12.38778 22.44696 1.000 28.20496 203 LYS A C 1
ATOM 1542 O O . LYS A 1 205 ? -6.61472 -13.19040 22.87514 1.000 26.74134 203 LYS A O 1
ATOM 1548 N N . SER A 1 206 ? -5.46499 -12.31911 21.15851 1.000 28.89097 204 SER A N 1
ATOM 1549 C CA . SER A 1 206 ? -6.09159 -13.16057 20.15119 1.000 28.15114 204 SER A CA 1
ATOM 1550 C C . SER A 1 206 ? -5.05500 -13.49145 19.07940 1.000 29.00858 204 SER A C 1
ATOM 1551 O O . SER A 1 206 ? -3.87040 -13.16213 19.20374 1.000 32.66249 204 SER A O 1
ATOM 1554 N N . LEU A 1 207 ? -5.51276 -14.13255 18.00071 1.000 27.93184 205 LEU A N 1
ATOM 1555 C CA . LEU A 1 207 ? -4.61859 -14.52568 16.92423 1.000 33.68125 205 LEU A CA 1
ATOM 1556 C C . LEU A 1 207 ? -4.28425 -13.33860 16.02861 1.000 34.34456 205 LEU A C 1
ATOM 1557 O O . LEU A 1 207 ? -5.14618 -12.50290 15.74345 1.000 32.47660 205 LEU A O 1
ATOM 1562 N N . PRO A 1 208 ? -3.04777 -13.27032 15.54546 1.000 34.46883 206 PRO A N 1
ATOM 1563 C CA . PRO A 1 208 ? -2.66022 -12.17662 14.64743 1.000 37.87786 206 PRO A CA 1
ATOM 1564 C C . PRO A 1 208 ? -3.39835 -12.24564 13.31690 1.000 39.50504 206 PRO A C 1
ATOM 1565 O O . PRO A 1 208 ? -3.98784 -13.25972 12.94318 1.000 39.78556 206 PRO A O 1
ATOM 1569 N N . ASP A 1 209 ? -3.35249 -11.13817 12.58782 1.000 40.16786 207 ASP A N 1
ATOM 1570 C CA . ASP A 1 209 ? -3.94037 -11.12506 11.25912 1.000 42.72638 207 ASP A CA 1
ATOM 1571 C C . ASP A 1 209 ? -3.08933 -11.96151 10.30842 1.000 45.43893 207 ASP A C 1
ATOM 1572 O O . ASP A 1 209 ? -1.86484 -12.02880 10.44393 1.000 46.92488 207 ASP A O 1
ATOM 1577 N N . VAL A 1 210 ? -3.74826 -12.64052 9.37298 1.000 45.74352 208 VAL A N 1
ATOM 1578 C CA . VAL A 1 210 ? -3.05117 -13.28772 8.26500 1.000 53.58005 208 VAL A CA 1
ATOM 1579 C C . VAL A 1 210 ? -2.77889 -12.20899 7.21915 1.000 55.14079 208 VAL A C 1
ATOM 1580 O O . VAL A 1 210 ? -3.71037 -11.69379 6.59736 1.000 52.70545 208 VAL A O 1
ATOM 1584 N N . LYS A 1 211 ? -1.50844 -11.84010 7.04499 1.000 57.17140 209 LYS A N 1
ATOM 1585 C CA . LYS A 1 211 ? -1.14520 -10.79773 6.07983 1.000 64.63914 209 LYS A CA 1
ATOM 1586 C C . LYS A 1 211 ? -1.16493 -11.40924 4.68226 1.000 70.56404 209 LYS A C 1
ATOM 1587 O O . LYS A 1 211 ? -0.17849 -11.98744 4.22238 1.000 72.36489 209 LYS A O 1
ATOM 1593 N N . GLU A 1 212 ? -2.30110 -11.26939 3.99505 1.000 83.28256 210 GLU A N 1
ATOM 1594 C CA . GLU A 1 212 ? -2.47239 -11.80580 2.63722 1.000 85.58435 210 GLU A CA 1
ATOM 1595 C C . GLU A 1 212 ? -1.39776 -11.30421 1.67864 1.000 86.20854 210 GLU A C 1
ATOM 1596 O O . GLU A 1 212 ? -1.10055 -11.95931 0.68417 1.000 86.56657 210 GLU A O 1
ATOM 1602 N N . ARG A 1 217 ? 2.79335 -19.19911 5.03940 1.000 78.68432 215 ARG A N 1
ATOM 1603 C CA . ARG A 1 217 ? 4.16900 -18.73692 5.17212 1.000 78.70981 215 ARG A CA 1
ATOM 1604 C C . ARG A 1 217 ? 5.11859 -19.91411 4.99910 1.000 81.59276 215 ARG A C 1
ATOM 1605 O O . ARG A 1 217 ? 5.64050 -20.16861 3.90938 1.000 81.36729 215 ARG A O 1
ATOM 1613 N N . LEU A 1 218 ? 5.33490 -20.64577 6.08669 1.000 84.74330 216 LEU A N 1
ATOM 1614 C CA . LEU A 1 218 ? 6.12374 -21.86606 6.04875 1.000 84.04199 216 LEU A CA 1
ATOM 1615 C C . LEU A 1 218 ? 5.27100 -23.11603 6.24457 1.000 85.57527 216 LEU A C 1
ATOM 1616 O O . LEU A 1 218 ? 5.79902 -24.23074 6.14683 1.000 91.84779 216 LEU A O 1
ATOM 1621 N N . GLU A 1 219 ? 3.97132 -22.96308 6.51330 1.000 76.89678 217 GLU A N 1
ATOM 1622 C CA . GLU A 1 219 ? 3.11416 -24.08695 6.86581 1.000 69.40353 217 GLU A CA 1
ATOM 1623 C C . GLU A 1 219 ? 1.71407 -23.84641 6.31567 1.000 63.10392 217 GLU A C 1
ATOM 1624 O O . GLU A 1 219 ? 1.23910 -22.70976 6.26516 1.000 60.47039 217 GLU A O 1
ATOM 1630 N N . SER A 1 220 ? 1.05228 -24.92904 5.91208 1.000 60.54368 218 SER A N 1
ATOM 1631 C CA . SER A 1 220 ? -0.30348 -24.84508 5.38424 1.000 52.59483 218 SER A CA 1
ATOM 1632 C C . SER A 1 220 ? -1.36738 -25.06305 6.45379 1.000 47.49386 218 SER A C 1
ATOM 1633 O O . SER A 1 220 ? -2.56228 -25.04288 6.14174 1.000 43.57338 218 SER A O 1
ATOM 1636 N N . TYR A 1 221 ? -0.96396 -25.25565 7.70330 1.000 47.40619 219 TYR A N 1
ATOM 1637 C CA . TYR A 1 221 ? -1.90629 -25.33708 8.80612 1.000 45.10966 219 TYR A CA 1
ATOM 1638 C C . TYR A 1 221 ? -1.17314 -24.95659 10.08084 1.000 45.35239 219 TYR A C 1
ATOM 1639 O O . TYR A 1 221 ? 0.05650 -25.00818 10.14911 1.000 49.01652 219 TYR A O 1
ATOM 1648 N N . LEU A 1 222 ? -1.95150 -24.56847 11.08829 1.000 40.71416 220 LEU A N 1
ATOM 1649 C CA . LEU A 1 222 ? -1.44609 -24.22534 12.40901 1.000 41.37608 220 LEU A CA 1
ATOM 1650 C C . LEU A 1 222 ? -2.42260 -24.66008 13.49899 1.000 38.88139 220 LEU A C 1
ATOM 1651 O O . LEU A 1 222 ? -3.53105 -24.11499 13.59186 1.000 39.19156 220 LEU A O 1
ATOM 1656 N N . PRO A 1 223 ? -2.05178 -25.62239 14.34379 1.000 43.25400 221 PRO A N 1
ATOM 1657 C CA . PRO A 1 223 ? -2.91462 -25.98127 15.48060 1.000 41.06738 221 PRO A CA 1
ATOM 1658 C C . PRO A 1 223 ? -2.66922 -25.05055 16.65680 1.000 41.32988 221 PRO A C 1
ATOM 1659 O O . PRO A 1 223 ? -1.54760 -24.60418 16.90100 1.000 45.11067 221 PRO A O 1
ATOM 1663 N N . PHE A 1 224 ? -3.73348 -24.73942 17.38130 1.000 39.33879 222 PHE A N 1
ATOM 1664 C CA . PHE A 1 224 ? -3.61025 -23.83716 18.51262 1.000 45.03932 222 PHE A CA 1
ATOM 1665 C C . PHE A 1 224 ? -4.74483 -24.12770 19.47711 1.000 49.05763 222 PHE A C 1
ATOM 1666 O O . PHE A 1 224 ? -5.70527 -24.83158 19.15054 1.000 43.20504 222 PHE A O 1
ATOM 1674 N N . SER A 1 225 ? -4.62771 -23.57900 20.68030 1.000 59.24889 223 SER A N 1
ATOM 1675 C CA . SER A 1 225 ? -5.59871 -23.90719 21.70851 1.000 57.50966 223 SER A CA 1
ATOM 1676 C C . SER A 1 225 ? -5.78575 -22.75904 22.67595 1.000 67.98519 223 SER A C 1
ATOM 1677 O O . SER A 1 225 ? -6.02312 -21.60857 22.28587 1.000 67.17934 223 SER A O 1
ATOM 1680 N N . GLN A 1 226 ? -5.69129 -23.09601 23.95486 1.000 80.36792 224 GLN A N 1
ATOM 1681 C CA . GLN A 1 226 ? -5.66829 -22.14345 25.05053 1.000 82.53654 224 GLN A CA 1
ATOM 1682 C C . GLN A 1 226 ? -4.28639 -22.03666 25.67984 1.000 83.68318 224 GLN A C 1
ATOM 1683 O O . GLN A 1 226 ? -3.77222 -20.92641 25.85610 1.000 83.04933 224 GLN A O 1
ATOM 1689 N N . VAL A 1 227 ? -3.65124 -23.17524 25.98461 1.000 77.33049 225 VAL A N 1
ATOM 1690 C CA . VAL A 1 227 ? -2.28137 -23.19267 26.48851 1.000 78.45359 225 VAL A CA 1
ATOM 1691 C C . VAL A 1 227 ? -1.27937 -22.57712 25.51574 1.000 78.63151 225 VAL A C 1
ATOM 1692 O O . VAL A 1 227 ? -0.13298 -22.33290 25.90236 1.000 80.31887 225 VAL A O 1
ATOM 1696 N N . SER A 1 228 ? -1.67234 -22.33123 24.26465 1.000 77.22198 226 SER A N 1
ATOM 1697 C CA . SER A 1 228 ? -0.77097 -21.75497 23.25948 1.000 74.01664 226 SER A CA 1
ATOM 1698 C C . SER A 1 228 ? -0.50371 -20.27172 23.50919 1.000 68.85408 226 SER A C 1
ATOM 1699 O O . SER A 1 228 ? -1.18546 -19.40506 22.95699 1.000 71.66089 226 SER A O 1
ATOM 1702 N N . ASN A 1 236 ? 9.82189 -21.42433 25.32665 1.000 94.39621 234 ASN A N 1
ATOM 1703 C CA . ASN A 1 236 ? 8.77918 -20.44031 25.63079 1.000 100.82819 234 ASN A CA 1
ATOM 1704 C C . ASN A 1 236 ? 9.32115 -19.01021 25.55887 1.000 95.10171 234 ASN A C 1
ATOM 1705 O O . ASN A 1 236 ? 9.35132 -18.39276 24.49346 1.000 92.81199 234 ASN A O 1
ATOM 1710 N N . ASP A 1 237 ? 9.73770 -18.48928 26.70924 1.000 90.85023 235 ASP A N 1
ATOM 1711 C CA . ASP A 1 237 ? 10.72625 -17.43068 26.78867 1.000 83.59268 235 ASP A CA 1
ATOM 1712 C C . ASP A 1 237 ? 11.98786 -17.93836 26.09179 1.000 87.42644 235 ASP A C 1
ATOM 1713 O O . ASP A 1 237 ? 11.98054 -19.01727 25.48053 1.000 90.30503 235 ASP A O 1
ATOM 1718 N N . ASP A 1 238 ? 13.08327 -17.18604 26.20532 1.000 70.24542 236 ASP A N 1
ATOM 1719 C CA . ASP A 1 238 ? 14.31478 -17.43556 25.46104 1.000 63.50059 236 ASP A CA 1
ATOM 1720 C C . ASP A 1 238 ? 14.10595 -17.09059 23.98292 1.000 62.02003 236 ASP A C 1
ATOM 1721 O O . ASP A 1 238 ? 14.94667 -16.41940 23.37598 1.000 63.08640 236 ASP A O 1
ATOM 1726 N N . LYS A 1 239 ? 12.98298 -17.47770 23.39876 1.000 51.00840 237 LYS A N 1
ATOM 1727 C CA . LYS A 1 239 ? 12.65312 -16.95614 22.08540 1.000 48.87243 237 LYS A CA 1
ATOM 1728 C C . LYS A 1 239 ? 12.20553 -15.49957 22.21731 1.000 47.73652 237 LYS A C 1
ATOM 1729 O O . LYS A 1 239 ? 11.30254 -15.17941 22.99854 1.000 46.44417 237 LYS A O 1
ATOM 1735 N N . TYR A 1 240 ? 12.86285 -14.61221 21.47212 1.000 48.50253 238 TYR A N 1
ATOM 1736 C CA . TYR A 1 240 ? 12.60992 -13.18191 21.58765 1.000 47.91537 238 TYR A CA 1
ATOM 1737 C C . TYR A 1 240 ? 11.25010 -12.82464 21.00248 1.000 45.36095 238 TYR A C 1
ATOM 1738 O O . TYR A 1 240 ? 10.91919 -13.21942 19.87878 1.000 44.68067 238 TYR A O 1
ATOM 1747 N N . TYR A 1 241 ? 10.47313 -12.06398 21.76738 1.000 44.18770 239 TYR A N 1
ATOM 1748 C CA . TYR A 1 241 ? 9.33514 -11.33968 21.22857 1.000 44.66839 239 TYR A CA 1
ATOM 1749 C C . TYR A 1 241 ? 8.93661 -10.25043 22.21193 1.000 46.73810 239 TYR A C 1
ATOM 1750 O O . TYR A 1 241 ? 9.08672 -10.39874 23.43006 1.000 42.55298 239 TYR A O 1
ATOM 1759 N N . LYS A 1 242 ? 8.44365 -9.14716 21.65928 1.000 46.75880 240 LYS A N 1
ATOM 1760 C CA . LYS A 1 242 ? 7.87713 -8.06050 22.44345 1.000 45.90063 240 LYS A CA 1
ATOM 1761 C C . LYS A 1 242 ? 6.37362 -8.26066 22.47142 1.000 47.90513 240 LYS A C 1
ATOM 1762 O O . LYS A 1 242 ? 5.74101 -8.34531 21.41583 1.000 50.63099 240 LYS A O 1
ATOM 1768 N N . LEU A 1 243 ? 5.81141 -8.36394 23.66998 1.000 50.12250 241 LEU A N 1
ATOM 1769 C CA . LEU A 1 243 ? 4.38175 -8.60000 23.82451 1.000 53.18528 241 LEU A CA 1
ATOM 1770 C C . LEU A 1 243 ? 3.59780 -7.38845 23.32853 1.000 53.39092 241 LEU A C 1
ATOM 1771 O O . LEU A 1 243 ? 3.82995 -6.26190 23.78472 1.000 56.21187 241 LEU A O 1
ATOM 1776 N N . MET A 1 244 ? 2.69267 -7.60443 22.37518 1.000 52.18608 242 MET A N 1
ATOM 1777 C CA . MET A 1 244 ? 1.91254 -6.48565 21.85986 1.000 56.00328 242 MET A CA 1
ATOM 1778 C C . MET A 1 244 ? 0.97377 -5.96186 22.94046 1.000 55.36828 242 MET A C 1
ATOM 1779 O O . MET A 1 244 ? 0.37678 -6.73671 23.69389 1.000 54.87089 242 MET A O 1
ATOM 1784 N N . ASN A 1 245 ? 0.84216 -4.64044 23.02615 1.000 56.69682 243 ASN A N 1
ATOM 1785 C CA . ASN A 1 245 ? -0.21062 -4.10208 23.86599 1.000 53.49879 243 ASN A CA 1
ATOM 1786 C C . ASN A 1 245 ? -1.53093 -3.99188 23.13757 1.000 49.75772 243 ASN A C 1
ATOM 1787 O O . ASN A 1 245 ? -1.60084 -3.82488 21.91416 1.000 47.68723 243 ASN A O 1
ATOM 1792 N N . LEU A 1 246 ? -2.57963 -4.02503 23.94200 1.000 50.36331 244 LEU A N 1
ATOM 1793 C CA . LEU A 1 246 ? -3.93627 -3.86866 23.48149 1.000 50.42120 244 LEU A CA 1
ATOM 1794 C C . LEU A 1 246 ? -4.52594 -2.49540 23.77140 1.000 51.69383 244 LEU A C 1
ATOM 1795 O O . LEU A 1 246 ? -5.67358 -2.27930 23.38051 1.000 46.57425 244 LEU A O 1
ATOM 1800 N N . GLU A 1 247 ? -3.80959 -1.58835 24.47182 1.000 57.66161 245 GLU A N 1
ATOM 1801 C CA . GLU A 1 247 ? -4.27837 -0.20775 24.67908 1.000 56.98803 245 GLU A CA 1
ATOM 1802 C C . GLU A 1 247 ? -4.98653 0.40886 23.48852 1.000 57.54837 245 GLU A C 1
ATOM 1803 O O . GLU A 1 247 ? -6.06128 0.99716 23.62944 1.000 59.98591 245 GLU A O 1
ATOM 1809 N N . ASN A 1 248 ? -4.32570 0.41433 22.33512 1.000 50.92860 246 ASN A N 1
ATOM 1810 C CA . ASN A 1 248 ? -4.78022 1.29327 21.26814 1.000 49.91636 246 ASN A CA 1
ATOM 1811 C C . ASN A 1 248 ? -5.92411 0.69150 20.46287 1.000 45.71727 246 ASN A C 1
ATOM 1812 O O . ASN A 1 248 ? -6.58272 1.43027 19.72842 1.000 45.79792 246 ASN A O 1
ATOM 1817 N N . ALA A 1 249 ? -6.20151 -0.60693 20.61597 1.000 43.61354 247 ALA A N 1
ATOM 1818 C CA . ALA A 1 249 ? -7.43806 -1.18964 20.09941 1.000 38.96160 247 ALA A CA 1
ATOM 1819 C C . ALA A 1 249 ? -8.66295 -0.46193 20.65809 1.000 38.98161 247 ALA A C 1
ATOM 1820 O O . ALA A 1 249 ? -8.78543 -0.26452 21.86898 1.000 40.25134 247 ALA A O 1
ATOM 1822 N N . GLU A 1 250 ? -9.56174 -0.03746 19.77511 1.000 37.20465 248 GLU A N 1
ATOM 1823 C CA . GLU A 1 250 ? -10.77986 0.62733 20.21542 1.000 36.29548 248 GLU A CA 1
ATOM 1824 C C . GLU A 1 250 ? -11.81790 -0.39026 20.68768 1.000 33.77526 248 GLU A C 1
ATOM 1825 O O . GLU A 1 250 ? -12.10762 -1.38137 19.99868 1.000 26.53677 248 GLU A O 1
ATOM 1831 N N . TYR A 1 251 ? -12.37788 -0.13715 21.86071 1.000 28.14103 249 TYR A N 1
ATOM 1832 C CA . TYR A 1 251 ? -13.56709 -0.86072 22.27872 1.000 29.17648 249 TYR A CA 1
ATOM 1833 C C . TYR A 1 251 ? -14.69259 -0.66785 21.26294 1.000 28.54049 249 TYR A C 1
ATOM 1834 O O . TYR A 1 251 ? -14.82515 0.41920 20.68315 1.000 30.73522 249 TYR A O 1
ATOM 1843 N N . PRO A 1 252 ? -15.52293 -1.67465 21.03018 1.000 26.31742 250 PRO A N 1
ATOM 1844 C CA . PRO A 1 252 ? -16.81400 -1.41764 20.40942 1.000 29.16306 250 PRO A CA 1
ATOM 1845 C C . PRO A 1 252 ? -17.59539 -0.42348 21.25419 1.000 29.25324 250 PRO A C 1
ATOM 1846 O O . PRO A 1 252 ? -17.32342 -0.27008 22.45116 1.000 28.31935 250 PRO A O 1
ATOM 1850 N N . PRO A 1 253 ? -18.56618 0.27662 20.67911 1.000 28.60595 251 PRO A N 1
ATOM 1851 C CA . PRO A 1 253 ? -19.30368 1.27635 21.46128 1.000 29.92259 251 PRO A CA 1
ATOM 1852 C C . PRO A 1 253 ? -20.02617 0.64604 22.65296 1.000 28.79699 251 PRO A C 1
ATOM 1853 O O . PRO A 1 253 ? -20.62879 -0.42155 22.54627 1.000 28.88073 251 PRO A O 1
ATOM 1857 N N . LEU A 1 254 ? -19.97491 1.34466 23.79424 1.000 25.45567 252 LEU A N 1
ATOM 1858 C CA . LEU A 1 254 ? -20.61975 0.86567 25.02147 1.000 24.39637 252 LEU A CA 1
ATOM 1859 C C . LEU A 1 254 ? -22.10028 0.59593 24.81643 1.000 24.26667 252 LEU A C 1
ATOM 1860 O O . LEU A 1 254 ? -22.62488 -0.39087 25.30978 1.000 22.80903 252 LEU A O 1
ATOM 1865 N N . SER A 1 255 ? -22.81248 1.49685 24.15463 1.000 26.19399 253 SER A N 1
ATOM 1866 C CA . SER A 1 255 ? -24.24430 1.27537 23.99094 1.000 26.62984 253 SER A CA 1
ATOM 1867 C C . SER A 1 255 ? -24.51197 0.01529 23.17721 1.000 25.77027 253 SER A C 1
ATOM 1868 O O . SER A 1 255 ? -25.45766 -0.72238 23.44840 1.000 25.67139 253 SER A O 1
ATOM 1871 N N . PHE A 1 256 ? -23.67815 -0.24707 22.18486 1.000 25.52189 254 PHE A N 1
ATOM 1872 C CA . PHE A 1 256 ? -23.84104 -1.42216 21.33837 1.000 25.62014 254 PHE A CA 1
ATOM 1873 C C . PHE A 1 256 ? -23.56180 -2.70656 22.12207 1.000 25.72279 254 PHE A C 1
ATOM 1874 O O . PHE A 1 256 ? -24.33146 -3.67400 22.05778 1.000 22.76560 254 PHE A O 1
ATOM 1882 N N . LEU A 1 257 ? -22.47505 -2.73027 22.88755 1.000 22.29153 255 LEU A N 1
ATOM 1883 C CA . LEU A 1 257 ? -22.17024 -3.93406 23.64190 1.000 25.23323 255 LEU A CA 1
ATOM 1884 C C . LEU A 1 257 ? -23.26729 -4.25812 24.65784 1.000 25.76689 255 LEU A C 1
ATOM 1885 O O . LEU A 1 257 ? -23.65234 -5.42777 24.80070 1.000 22.86091 255 LEU A O 1
ATOM 1890 N N . THR A 1 258 ? -23.78626 -3.24307 25.37341 1.000 22.63483 256 THR A N 1
ATOM 1891 C CA . THR A 1 258 ? -24.76419 -3.55643 26.40666 1.000 24.08708 256 THR A CA 1
ATOM 1892 C C . THR A 1 258 ? -26.12629 -3.88655 25.80777 1.000 23.58441 256 THR A C 1
ATOM 1893 O O . THR A 1 258 ? -26.82443 -4.75526 26.34376 1.000 21.90982 256 THR A O 1
ATOM 1897 N N . ASN A 1 259 ? -26.51235 -3.23528 24.69964 1.000 23.51392 257 ASN A N 1
ATOM 1898 C CA . ASN A 1 259 ? -27.76185 -3.60144 24.02804 1.000 24.31066 257 ASN A CA 1
ATOM 1899 C C . ASN A 1 259 ? -27.68486 -5.01419 23.44251 1.000 24.09213 257 ASN A C 1
ATOM 1900 O O . ASN A 1 259 ? -28.65199 -5.78808 23.53048 1.000 24.29237 257 ASN A O 1
ATOM 1905 N N . ILE A 1 260 ? -26.54689 -5.38712 22.85025 1.000 23.84219 258 ILE A N 1
ATOM 1906 C CA . ILE A 1 260 ? -26.43043 -6.75895 22.34200 1.000 25.86653 258 ILE A CA 1
ATOM 1907 C C . ILE A 1 260 ? -26.40803 -7.76900 23.48447 1.000 22.96770 258 ILE A C 1
ATOM 1908 O O . ILE A 1 260 ? -26.99356 -8.85191 23.37139 1.000 20.10388 258 ILE A O 1
ATOM 1913 N N . ALA A 1 261 ? -25.73096 -7.44337 24.59266 1.000 22.53513 259 ALA A N 1
ATOM 1914 C CA . ALA A 1 261 ? -25.72651 -8.34415 25.74453 1.000 21.59017 259 ALA A CA 1
ATOM 1915 C C . ALA A 1 261 ? -27.13374 -8.54076 26.3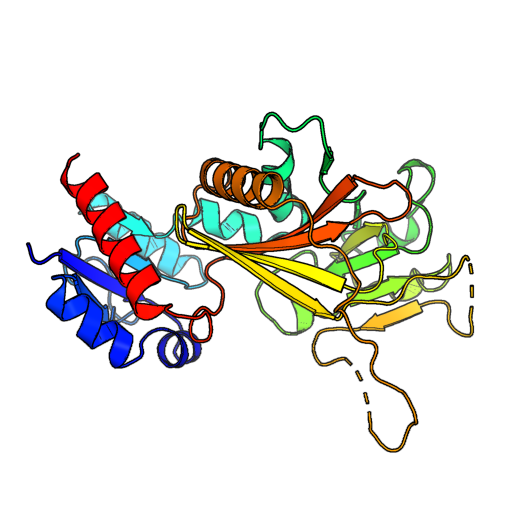0245 1.000 23.15640 259 ALA A C 1
ATOM 1916 O O . ALA A 1 261 ? -27.54052 -9.66834 26.58490 1.000 21.75298 259 ALA A O 1
ATOM 1918 N N . ARG A 1 262 ? -27.91301 -7.46520 26.43158 1.000 22.81010 260 ARG A N 1
ATOM 1919 C CA . ARG A 1 262 ? -29.24305 -7.64794 26.99043 1.000 23.35691 260 ARG A CA 1
ATOM 1920 C C . ARG A 1 262 ? -30.22239 -8.26099 25.99142 1.000 25.24744 260 ARG A C 1
ATOM 1921 O O . ARG A 1 262 ? -31.17828 -8.91874 26.41629 1.000 26.93863 260 ARG A O 1
ATOM 1929 N N . GLY A 1 263 ? -30.05060 -8.01976 24.68219 1.000 23.93776 261 GLY A N 1
ATOM 1930 C CA . GLY A 1 263 ? -30.79807 -8.78708 23.69872 1.000 24.44785 261 GLY A CA 1
ATOM 1931 C C . GLY A 1 263 ? -30.46551 -10.27471 23.76027 1.000 28.93698 261 GLY A C 1
ATOM 1932 O O . GLY A 1 263 ? -31.36694 -11.12280 23.72196 1.000 28.97820 261 GLY A O 1
ATOM 1933 N N . LEU A 1 264 ? -29.17449 -10.61117 23.89832 1.000 23.97036 262 LEU A N 1
ATOM 1934 C CA . LEU A 1 264 ? -28.76461 -12.01357 23.99978 1.000 26.39084 262 LEU A CA 1
ATOM 1935 C C . LEU A 1 264 ? -29.31630 -12.66469 25.27184 1.000 27.11430 262 LEU A C 1
ATOM 1936 O O . LEU A 1 264 ? -29.77651 -13.81480 25.24882 1.000 23.00697 262 LEU A O 1
ATOM 1941 N N . ARG A 1 265 ? -29.24661 -11.94679 26.40207 1.000 24.99419 263 ARG A N 1
ATOM 1942 C CA . ARG A 1 265 ? -29.84688 -12.43331 27.63388 1.000 24.62302 263 ARG A CA 1
ATOM 1943 C C . ARG A 1 265 ? -31.29190 -12.82246 27.40316 1.000 27.01040 263 ARG A C 1
ATOM 1944 O O . ARG A 1 265 ? -31.74333 -13.86752 27.87714 1.000 27.61637 263 ARG A O 1
ATOM 1952 N N . ARG A 1 266 ? -32.02824 -12.00887 26.65239 1.000 26.98901 264 ARG A N 1
ATOM 1953 C CA . ARG A 1 266 ? -33.44025 -12.28926 26.40734 1.000 28.73077 264 ARG A CA 1
ATOM 1954 C C . ARG A 1 266 ? -33.66413 -13.41617 25.38729 1.000 29.76322 264 ARG A C 1
ATOM 1955 O O . ARG A 1 266 ? -34.68790 -14.10935 25.45994 1.000 32.89175 264 ARG A O 1
ATOM 1963 N N . VAL A 1 267 ? -32.76312 -13.61412 24.42575 1.000 27.94056 265 VAL A N 1
ATOM 1964 C CA . VAL A 1 267 ? -33.00651 -14.62941 23.39921 1.000 29.65751 265 VAL A CA 1
ATOM 1965 C C . VAL A 1 267 ? -32.50853 -15.99972 23.85118 1.000 30.59950 265 VAL A C 1
ATOM 1966 O O . VAL A 1 267 ? -33.17760 -17.02204 23.63733 1.000 30.81442 265 VAL A O 1
ATOM 1970 N N . THR A 1 268 ? -31.33526 -16.03826 24.48438 1.000 26.93508 266 THR A N 1
ATOM 1971 C CA . THR A 1 268 ? -30.80626 -17.29887 24.97306 1.000 28.30496 266 THR A CA 1
ATOM 1972 C C . THR A 1 268 ? -31.56926 -17.80994 26.17980 1.000 29.69791 266 THR A C 1
ATOM 1973 O O . THR A 1 268 ? -31.48104 -19.00046 26.48008 1.000 25.51286 266 THR A O 1
ATOM 1977 N N . LYS A 1 269 ? -32.29011 -16.92208 26.87911 1.000 29.13202 267 LYS A N 1
ATOM 1978 C CA . LYS A 1 269 ? -32.93124 -17.19261 28.16350 1.000 27.98470 267 LYS A CA 1
ATOM 1979 C C . LYS A 1 269 ? -31.91449 -17.50886 29.26555 1.000 28.16160 267 LYS A C 1
ATOM 1980 O O . LYS A 1 269 ? -32.26432 -18.14829 30.26187 1.000 29.58536 267 LYS A O 1
ATOM 1986 N N . LEU A 1 270 ? -30.65323 -17.10445 29.10047 1.000 26.16509 268 LEU A N 1
ATOM 1987 C CA . LEU A 1 270 ? -29.61431 -17.32301 30.10281 1.000 27.50247 268 LEU A CA 1
ATOM 1988 C C . LEU A 1 270 ? -29.36095 -16.05135 30.90552 1.000 28.29595 268 LEU A C 1
ATOM 1989 O O . LEU A 1 270 ? -29.24301 -14.95116 30.34679 1.000 28.55864 268 LEU A O 1
ATOM 1994 N N . HIS A 1 271 ? -29.26406 -16.20900 32.22012 1.000 26.40075 269 HIS A N 1
ATOM 1995 C CA . HIS A 1 271 ? -28.96736 -15.08884 33.09409 1.000 25.13981 269 HIS A CA 1
ATOM 1996 C C . HIS A 1 271 ? -27.47531 -14.82810 33.23853 1.000 23.03490 269 HIS A C 1
ATOM 1997 O O . HIS A 1 271 ? -27.06656 -13.68954 33.50077 1.000 21.68843 269 HIS A O 1
ATOM 2004 N N . LEU A 1 272 ? -26.65116 -15.85608 33.10086 1.000 21.37019 270 LEU A N 1
ATOM 2005 C CA . LEU A 1 272 ? -25.22513 -15.78107 33.40044 1.000 20.44667 270 LEU A CA 1
ATOM 2006 C C . LEU A 1 272 ? -24.48625 -16.34365 32.20513 1.000 19.89543 270 LEU A C 1
ATOM 2007 O O . LEU A 1 272 ? -24.60224 -17.53452 31.92785 1.000 16.77101 270 LEU A O 1
ATOM 2012 N N . PHE A 1 273 ? -23.71119 -15.51505 31.51188 1.000 18.18503 271 PHE A N 1
ATOM 2013 C CA . PHE A 1 273 ? -22.94930 -15.99687 30.35926 1.000 18.17436 271 PHE A CA 1
ATOM 2014 C C . PHE A 1 273 ? -21.90581 -14.95095 29.99932 1.000 20.42788 271 PHE A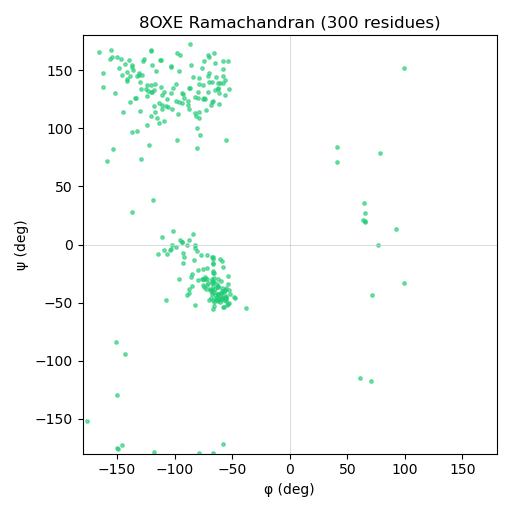 C 1
ATOM 2015 O O . PHE A 1 273 ? -21.93961 -13.81814 30.48461 1.000 19.68136 271 PHE A O 1
ATOM 2023 N N . ASN A 1 274 ? -20.94501 -15.34224 29.18353 1.000 20.62656 272 ASN A N 1
ATOM 2024 C CA . ASN A 1 274 ? -20.14760 -14.34286 28.50552 1.000 21.44189 272 ASN A CA 1
ATOM 2025 C C . ASN A 1 274 ? -20.17447 -14.63407 27.01312 1.000 20.91891 272 ASN A C 1
ATOM 2026 O O . ASN A 1 274 ? -20.54678 -15.72520 26.57955 1.000 22.11293 272 ASN A O 1
ATOM 2031 N N . PHE A 1 275 ? -19.86514 -13.62210 26.21548 1.000 20.84712 273 PHE A N 1
ATOM 2032 C CA . PHE A 1 275 ? -19.72215 -13.84011 24.78491 1.000 19.82356 273 PHE A CA 1
ATOM 2033 C C . PHE A 1 275 ? -18.48353 -13.10106 24.29685 1.000 19.93533 273 PHE A C 1
ATOM 2034 O O . PHE A 1 275 ? -18.07115 -12.09125 24.87696 1.000 19.36744 273 PHE A O 1
ATOM 2042 N N . ASP A 1 276 ? -17.86656 -13.65345 23.25820 1.000 18.95013 274 ASP A N 1
ATOM 2043 C CA . ASP A 1 276 ? -16.64419 -13.12535 22.67674 1.000 19.50659 274 ASP A CA 1
ATOM 2044 C C . ASP A 1 276 ? -16.98402 -12.38776 21.38461 1.000 21.61186 274 ASP A C 1
ATOM 2045 O O . ASP A 1 276 ? -17.70127 -12.92156 20.52459 1.000 20.37089 274 ASP A O 1
ATOM 2050 N N . VAL A 1 277 ? -16.47344 -11.16358 21.26264 1.000 19.62273 275 VAL A N 1
ATOM 2051 C CA . VAL A 1 277 ? -16.73074 -10.27767 20.13611 1.000 22.10936 275 VAL A CA 1
ATOM 2052 C C . VAL A 1 277 ? -15.40857 -9.99646 19.44381 1.000 20.97368 275 VAL A C 1
ATOM 2053 O O . VAL A 1 277 ? -14.41395 -9.66589 20.09980 1.000 21.40649 275 VAL A O 1
ATOM 2057 N N . ILE A 1 278 ? -15.39627 -10.09773 18.12690 1.000 19.00919 276 ILE A N 1
ATOM 2058 C CA . ILE A 1 278 ? -14.29961 -9.50606 17.37739 1.000 23.88918 276 ILE A CA 1
ATOM 2059 C C . ILE A 1 278 ? -14.84066 -8.45559 16.41362 1.000 25.35644 276 ILE A C 1
ATOM 2060 O O . ILE A 1 278 ? -16.01285 -8.47316 16.01425 1.000 23.16481 276 ILE A O 1
ATOM 2065 N N . ARG A 1 279 ? -13.97382 -7.50848 16.07887 1.000 24.83200 277 ARG A N 1
ATOM 2066 C CA . ARG A 1 279 ? -14.28266 -6.47685 15.10243 1.000 29.47453 277 ARG A CA 1
ATOM 2067 C C . ARG A 1 279 ? -13.77427 -6.97689 13.76823 1.000 28.61149 277 ARG A C 1
ATOM 2068 O O . ARG A 1 279 ? -12.63203 -7.42452 13.67775 1.000 30.44023 277 ARG A O 1
ATOM 2076 N N . ASP A 1 280 ? -14.61481 -6.91833 12.74779 1.000 30.72843 278 ASP A N 1
ATOM 2077 C CA . ASP A 1 280 ? -14.19845 -7.31463 11.41049 1.000 32.85493 278 ASP A CA 1
ATOM 2078 C C . ASP A 1 280 ? -13.44190 -6.13994 10.81501 1.000 37.72404 278 ASP A C 1
ATOM 2079 O O . ASP A 1 280 ? -14.05108 -5.18750 10.33672 1.000 34.45407 278 ASP A O 1
ATOM 2084 N N . ASP A 1 281 ? -12.10976 -6.20140 10.82703 1.000 35.61533 279 ASP A N 1
ATOM 2085 C CA . ASP A 1 281 ? -11.32328 -5.08042 10.31631 1.000 39.74521 279 ASP A CA 1
ATOM 2086 C C . ASP A 1 281 ? -11.47042 -4.84977 8.80630 1.000 44.84091 279 ASP A C 1
ATOM 2087 O O . ASP A 1 281 ? -11.08707 -3.77364 8.31969 1.000 43.91757 279 ASP A O 1
ATOM 2092 N N . ARG A 1 282 ? -11.99779 -5.81074 8.04297 1.000 46.31234 280 ARG A N 1
ATOM 2093 C CA . ARG A 1 282 ? -12.22372 -5.53942 6.62020 1.000 49.26895 280 ARG A CA 1
ATOM 2094 C C . ARG A 1 282 ? -13.22877 -4.40804 6.45031 1.000 49.55395 280 ARG A C 1
ATOM 2095 O O . ARG A 1 282 ? -13.01001 -3.47365 5.67179 1.000 54.75123 280 ARG A O 1
ATOM 2103 N N . VAL A 1 283 ? -14.35106 -4.48852 7.16091 1.000 46.33545 281 VAL A N 1
ATOM 2104 C CA . VAL A 1 283 ? -15.28309 -3.37589 7.28999 1.000 47.21684 281 VAL A CA 1
ATOM 2105 C C . VAL A 1 283 ? -14.80289 -2.53415 8.46659 1.000 48.48424 281 VAL A C 1
ATOM 2106 O O . VAL A 1 283 ? -13.86853 -2.91620 9.17900 1.000 48.76811 281 VAL A O 1
ATOM 2110 N N . GLY A 1 284 ? -15.39503 -1.37780 8.68928 1.000 45.28058 282 GLY A N 1
ATOM 2111 C CA . GLY A 1 284 ? -14.95115 -0.74037 9.90770 1.000 48.81331 282 GLY A CA 1
ATOM 2112 C C . GLY A 1 284 ? -15.75600 -1.13754 11.12223 1.000 40.32584 282 GLY A C 1
ATOM 2113 O O . GLY A 1 284 ? -15.22919 -1.36468 12.21629 1.000 40.00430 282 GLY A O 1
ATOM 2114 N N . ASN A 1 285 ? -17.05960 -1.17302 10.94340 1.000 40.62276 283 ASN A N 1
ATOM 2115 C CA . ASN A 1 285 ? -17.98473 -1.15056 12.05735 1.000 37.08735 283 ASN A CA 1
ATOM 2116 C C . ASN A 1 285 ? -18.82638 -2.40711 12.07246 1.000 36.29756 283 ASN A C 1
ATOM 2117 O O . ASN A 1 285 ? -20.01667 -2.35641 12.36364 1.000 36.66705 283 ASN A O 1
ATOM 2122 N N . ARG A 1 286 ? -18.22848 -3.55135 11.73548 1.000 32.83190 284 ARG A N 1
ATOM 2123 C CA . ARG A 1 286 ? -18.90649 -4.83544 11.84458 1.000 33.81299 284 ARG A CA 1
ATOM 2124 C C . ARG A 1 286 ? -18.27131 -5.66352 12.95069 1.000 28.74669 284 ARG A C 1
ATOM 2125 O O . ARG A 1 286 ? -17.05031 -5.85563 12.97366 1.000 28.09106 284 ARG A O 1
ATOM 2133 N N . TYR A 1 287 ? -19.10823 -6.17153 13.84609 1.000 28.26218 285 TYR A N 1
ATOM 2134 C CA . TYR A 1 287 ? -18.67958 -6.95720 14.98672 1.000 27.20223 285 TYR A CA 1
ATOM 2135 C C . TYR A 1 287 ? -19.24440 -8.37038 14.87726 1.000 29.21225 285 TYR A C 1
ATOM 2136 O O . TYR A 1 287 ? -20.40575 -8.56028 14.49794 1.000 27.20121 285 TYR A O 1
ATOM 2145 N N . LEU A 1 288 ? -18.42755 -9.36672 15.19729 1.000 26.03309 286 LEU A N 1
ATOM 2146 C CA . LEU A 1 288 ? -18.85568 -10.75526 15.08784 1.000 24.46394 286 LEU A CA 1
ATOM 2147 C C . LEU A 1 288 ? -18.79035 -11.41283 16.45706 1.000 22.85693 286 LEU A C 1
ATOM 2148 O O . LEU A 1 288 ? -17.79949 -11.29255 17.17578 1.000 23.40905 286 LEU A O 1
ATOM 2153 N N . ILE A 1 289 ? -19.85034 -12.08635 16.82074 1.000 23.28416 287 ILE A N 1
ATOM 2154 C CA . ILE A 1 289 ? -19.84999 -12.91950 18.00459 1.000 23.43501 287 ILE A CA 1
ATOM 2155 C C . ILE A 1 289 ? -19.36657 -14.29835 17.59387 1.000 22.54738 287 ILE A C 1
ATOM 2156 O O . ILE A 1 289 ? -19.93299 -14.91923 16.68917 1.000 24.74052 287 ILE A O 1
ATOM 2161 N N . ILE A 1 290 ? -18.31281 -14.77761 18.24241 1.000 21.34428 288 ILE A N 1
ATOM 2162 C CA . ILE A 1 290 ? -17.71241 -16.06156 17.88242 1.000 23.93068 288 ILE A CA 1
ATOM 2163 C C . ILE A 1 290 ? -17.84384 -17.11416 18.97274 1.000 20.82076 288 ILE A C 1
ATOM 2164 O O . ILE A 1 290 ? -17.50277 -18.27752 18.73225 1.000 20.30093 288 ILE A O 1
ATOM 2169 N N . ASP A 1 291 ? -18.30797 -16.75806 20.16701 1.000 21.73200 289 ASP A N 1
ATOM 2170 C CA . ASP A 1 291 ? -18.31814 -17.71558 21.27006 1.000 21.55189 289 ASP A CA 1
ATOM 2171 C C . ASP A 1 291 ? -19.28492 -17.19336 22.31656 1.000 21.97728 289 ASP A C 1
ATOM 2172 O O . ASP A 1 291 ? -19.30239 -15.98963 22.59731 1.000 19.42806 289 ASP A O 1
ATOM 2177 N N . ILE A 1 292 ? -20.11829 -18.08635 22.84062 1.000 20.26000 290 ILE A N 1
ATOM 2178 C CA . ILE A 1 292 ? -21.00971 -17.80940 23.96677 1.000 21.75451 290 ILE A CA 1
ATOM 2179 C C . ILE A 1 292 ? -20.89568 -18.98086 24.93723 1.000 23.82993 290 ILE A C 1
ATOM 2180 O O . ILE A 1 292 ? -21.07160 -20.13392 24.53396 1.000 22.74936 290 ILE A O 1
ATOM 2185 N N . ASN A 1 293 ? -20.60019 -18.68818 26.20226 1.000 23.34294 291 ASN A N 1
ATOM 2186 C CA . ASN A 1 293 ? -20.35342 -19.69518 27.22523 1.000 23.94696 291 ASN A CA 1
ATOM 2187 C C . ASN A 1 293 ? -21.28131 -19.50020 28.42430 1.000 23.21910 291 ASN A C 1
ATOM 2188 O O . ASN A 1 293 ? -21.47937 -18.37325 28.89943 1.000 19.73606 291 ASN A O 1
ATOM 2193 N N . TYR A 1 294 ? -21.82481 -20.60278 28.93213 1.000 21.99363 292 TYR A N 1
ATOM 2194 C CA . TYR A 1 294 ? -22.67669 -20.55332 30.11729 1.000 20.39736 292 TYR A CA 1
ATOM 2195 C C . TYR A 1 294 ? -21.85050 -20.35566 31.38095 1.000 19.96705 292 TYR A C 1
ATOM 2196 O O . TYR A 1 294 ? -20.80272 -20.99612 31.55013 1.000 17.76351 292 TYR A O 1
ATOM 2205 N N . PHE A 1 295 ? -22.35154 -19.45362 32.28581 1.000 18.17301 293 PHE A N 1
ATOM 2206 C CA . PHE A 1 295 ? -21.88377 -19.27578 33.66470 1.000 19.78608 293 PHE A CA 1
ATOM 2207 C C . PHE A 1 295 ? -20.36377 -19.34758 33.73733 1.000 19.74690 293 PHE A C 1
ATOM 2208 O O . PHE A 1 295 ? -19.80609 -20.33019 34.25990 1.000 17.65978 293 PHE A O 1
ATOM 2216 N N . PRO A 1 296 ? -19.66036 -18.34857 33.22686 1.000 19.50951 294 PRO A N 1
ATOM 2217 C CA . PRO A 1 296 ? -18.19540 -18.37019 33.24973 1.000 22.90655 294 PRO A CA 1
ATOM 2218 C C . PRO A 1 296 ? -17.66454 -17.97144 34.62693 1.000 22.89377 294 PRO A C 1
ATOM 2219 O O . PRO A 1 296 ? -18.42120 -17.71125 35.55839 1.000 19.12261 294 PRO A O 1
ATOM 2223 N N . GLY A 1 297 ? -16.33729 -17.95036 34.74721 1.000 25.83245 295 GLY A N 1
ATOM 2224 C CA . GLY A 1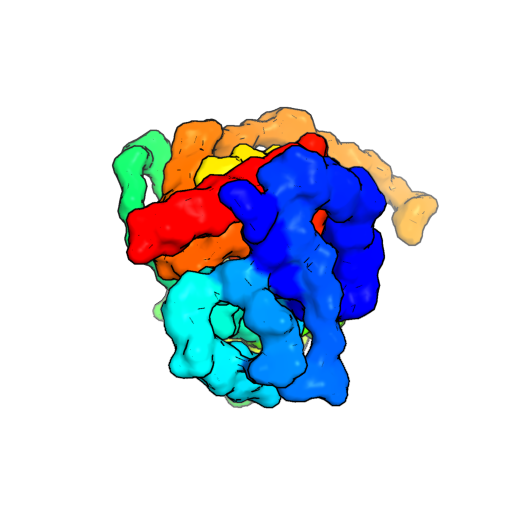 297 ? -15.69962 -17.56847 35.99690 1.000 29.38864 295 GLY A CA 1
ATOM 2225 C C . GLY A 1 297 ? -15.88637 -16.09322 36.31567 1.000 30.01047 295 GLY A C 1
ATOM 2226 O O . GLY A 1 297 ? -15.44383 -15.21902 35.54733 1.000 30.02284 295 GLY A O 1
ATOM 2227 N N . TYR A 1 298 ? -16.50604 -15.79866 37.45412 1.000 27.31330 296 TYR A N 1
ATOM 2228 C CA . TYR A 1 298 ? -16.79936 -14.43336 37.86522 1.000 26.83540 296 TYR A CA 1
ATOM 2229 C C . TYR A 1 298 ? -15.91877 -13.91976 38.99896 1.000 29.84803 296 TYR A C 1
ATOM 2230 O O . TYR A 1 298 ? -15.99916 -12.72736 39.33048 1.000 29.78415 296 TYR A O 1
ATOM 2239 N N . ALA A 1 299 ? -15.09253 -14.77550 39.61683 1.000 28.77630 297 ALA A N 1
ATOM 2240 C CA . ALA A 1 299 ? -14.52877 -14.44925 40.92761 1.000 30.54668 297 ALA A CA 1
ATOM 2241 C C . ALA A 1 299 ? -13.56678 -13.25996 40.88719 1.000 31.06530 297 ALA A C 1
ATOM 2242 O O . ALA A 1 299 ? -13.35559 -12.61094 41.91832 1.000 32.88580 297 ALA A O 1
ATOM 2244 N N . LYS A 1 300 ? -12.96445 -12.96675 39.74169 1.000 29.38849 298 LYS A N 1
ATOM 2245 C CA . LYS A 1 300 ? -12.05543 -11.83722 39.64708 1.000 37.25071 298 LYS A CA 1
ATOM 2246 C C . LYS A 1 300 ? -12.69686 -10.63155 38.97464 1.000 36.05825 298 LYS A C 1
ATOM 2247 O O . LYS A 1 300 ? -12.03466 -9.60153 38.81650 1.000 37.98133 298 LYS A O 1
ATOM 2253 N N . MET A 1 301 ? -13.95247 -10.73149 38.56461 1.000 32.72002 299 MET A N 1
ATOM 2254 C CA . MET A 1 301 ? -14.64957 -9.54397 38.11497 1.000 30.92673 299 MET A CA 1
ATOM 2255 C C . MET A 1 301 ? -14.71604 -8.58876 39.29638 1.000 32.86801 299 MET A C 1
ATOM 2256 O O . MET A 1 301 ? -15.00232 -9.03247 40.42111 1.000 33.08577 299 MET A O 1
ATOM 2261 N N . PRO A 1 302 ? -14.40101 -7.29769 39.11449 1.000 34.16896 300 PRO A N 1
ATOM 2262 C CA . PRO A 1 302 ? -14.45159 -6.38307 40.25692 1.000 33.27328 300 PRO A CA 1
ATOM 2263 C C . PRO A 1 302 ? -15.84573 -6.40113 40.85207 1.000 29.52530 300 PRO A C 1
ATOM 2264 O O . PRO A 1 302 ? -16.83892 -6.46236 40.12672 1.000 31.38165 300 PRO A O 1
ATOM 2268 N N . ASN A 1 303 ? -15.91594 -6.38429 42.17890 1.000 31.04708 301 ASN A N 1
ATOM 2269 C CA . ASN A 1 303 ? -17.18417 -6.24289 42.88393 1.000 32.94748 301 ASN A CA 1
ATOM 2270 C C . ASN A 1 303 ? -18.11473 -7.43726 42.66900 1.000 33.43069 301 ASN A C 1
ATOM 2271 O O . ASN A 1 303 ? -19.33083 -7.30877 42.85067 1.000 32.20314 301 ASN A O 1
ATOM 2276 N N . TYR A 1 304 ? -17.58887 -8.60182 42.26559 1.000 29.72332 302 TYR A N 1
ATOM 2277 C CA . TYR A 1 304 ? -18.47632 -9.67993 41.82421 1.000 30.46454 302 TYR A CA 1
ATOM 2278 C C . TYR A 1 304 ? -19.41343 -10.15274 42.93673 1.000 29.48592 302 TYR A C 1
ATOM 2279 O O . TYR A 1 304 ? -20.53427 -10.56935 42.64693 1.000 28.23917 302 TYR A O 1
ATOM 2288 N N . GLU A 1 305 ? -19.00597 -10.05492 44.20817 1.000 29.67852 303 GLU A N 1
ATOM 2289 C CA . GLU A 1 305 ? -19.89537 -10.46077 45.29764 1.000 31.30868 303 GLU A CA 1
ATOM 2290 C C . GLU A 1 305 ? -21.14861 -9.59175 45.35786 1.000 31.81870 303 GLU A C 1
ATOM 2291 O O . GLU A 1 305 ? -22.26466 -10.10509 45.50544 1.000 31.75188 303 GLU A O 1
ATOM 2297 N N . ARG A 1 306 ? -20.98341 -8.26485 45.29118 1.000 32.80879 304 ARG A N 1
ATOM 2298 C CA . ARG A 1 306 ? -22.14852 -7.39202 45.30450 1.000 33.65845 304 ARG A CA 1
ATOM 2299 C C . ARG A 1 306 ? -22.97240 -7.55103 44.02494 1.000 33.92837 304 ARG A C 1
ATOM 2300 O O . ARG A 1 306 ? -24.20670 -7.56465 44.07756 1.000 33.88877 304 ARG A O 1
ATOM 2308 N N . VAL A 1 307 ? -22.31829 -7.69778 42.86752 1.000 29.78604 305 VAL A N 1
ATOM 2309 C CA . VAL A 1 307 ? -23.06159 -7.86594 41.61873 1.000 30.69713 305 VAL A CA 1
ATOM 2310 C C . VAL A 1 307 ? -23.88316 -9.15600 41.65099 1.000 31.93032 305 VAL A C 1
ATOM 2311 O O . VAL A 1 307 ? -25.06852 -9.17350 41.29499 1.000 29.97552 305 VAL A O 1
ATOM 2315 N N . LEU A 1 308 ? -23.26477 -10.26200 42.07958 1.000 33.09352 306 LEU A N 1
ATOM 2316 C CA . LEU A 1 308 ? -23.99077 -11.53035 42.13091 1.000 29.26644 306 LEU A CA 1
ATOM 2317 C C . LEU A 1 308 ? -25.06102 -11.50912 43.21535 1.000 28.87795 306 LEU A C 1
ATOM 2318 O O . LEU A 1 308 ? -26.17846 -11.97811 42.99081 1.000 27.82729 306 LEU A O 1
ATOM 2323 N N . THR A 1 309 ? -24.77245 -10.90245 44.36700 1.000 30.67969 307 THR A N 1
ATOM 2324 C CA . THR A 1 309 ? -25.77190 -10.84045 45.43267 1.000 33.38038 307 THR A CA 1
ATOM 2325 C C . THR A 1 309 ? -26.98886 -10.01498 45.00657 1.000 35.97775 307 THR A C 1
ATOM 2326 O O . THR A 1 309 ? -28.14100 -10.43221 45.20574 1.000 34.30761 307 THR A O 1
ATOM 2330 N N . ASP A 1 310 ? -26.74999 -8.83957 44.41242 1.000 36.57051 308 ASP A N 1
ATOM 2331 C CA . ASP A 1 310 ? -27.83960 -8.00908 43.90569 1.000 37.81858 308 ASP A CA 1
ATOM 2332 C C . ASP A 1 310 ? -28.61875 -8.72386 42.80352 1.000 35.82927 308 ASP A C 1
ATOM 2333 O O . ASP A 1 310 ? -29.84240 -8.58094 42.70201 1.000 33.45448 308 ASP A O 1
ATOM 2338 N N . PHE A 1 311 ? -27.92687 -9.49365 41.96287 1.000 33.55092 309 PHE A N 1
ATOM 2339 C CA . PHE A 1 311 ? -28.61964 -10.25882 40.92470 1.000 34.25071 309 PHE A CA 1
ATOM 2340 C C . PHE A 1 311 ? -29.60861 -11.26203 41.51974 1.000 30.61289 309 PHE A C 1
ATOM 2341 O O . PHE A 1 311 ? -30.76037 -11.34470 41.07834 1.000 29.83983 309 PHE A O 1
ATOM 2349 N N . PHE A 1 312 ? -29.17608 -12.02564 42.53023 1.000 29.99324 310 PHE A N 1
ATOM 2350 C CA . PHE A 1 312 ? -30.06107 -12.99394 43.19152 1.000 31.83533 310 PHE A CA 1
ATOM 2351 C C . PHE A 1 312 ? -31.26723 -12.31033 43.83959 1.000 37.23383 310 PHE A C 1
ATOM 2352 O O . PHE A 1 312 ? -32.40545 -12.78792 43.72643 1.000 35.98301 310 PHE A O 1
ATOM 2360 N N . TRP A 1 313 ? -31.02212 -11.22883 44.58351 1.000 37.57242 311 TRP A N 1
ATOM 2361 C CA . TRP A 1 313 ? -32.11420 -10.43486 45.13481 1.000 42.67560 311 TRP A CA 1
ATOM 2362 C C . TRP A 1 313 ? -33.08864 -10.00445 44.04575 1.000 40.77099 311 TRP A C 1
ATOM 2363 O O . TRP A 1 313 ? -34.29882 -10.22499 44.16461 1.000 43.37902 311 TRP A O 1
ATOM 2374 N N . ASP A 1 314 ? -32.57237 -9.41420 42.96179 1.000 38.79193 312 ASP A N 1
ATOM 2375 C CA . ASP A 1 314 ? -33.42842 -8.93834 41.87718 1.000 38.06112 312 ASP A CA 1
ATOM 2376 C C . ASP A 1 314 ? -34.29180 -10.06101 41.29232 1.000 44.53537 312 ASP A C 1
ATOM 2377 O O . ASP A 1 314 ? -35.52564 -9.94334 41.24394 1.000 47.15192 312 ASP A O 1
ATOM 2382 N N . VAL A 1 315 ? -33.66769 -11.17562 40.87073 1.000 37.29914 313 VAL A N 1
ATOM 2383 C CA . VAL A 1 315 ? -34.43527 -12.24916 40.22846 1.000 39.20929 313 VAL A CA 1
ATOM 2384 C C . VAL A 1 315 ? -35.33259 -12.98743 41.21467 1.000 45.44585 313 VAL A C 1
ATOM 2385 O O . VAL A 1 315 ? -36.41734 -13.44769 40.84439 1.000 51.80765 313 VAL A O 1
ATOM 2389 N N . LEU A 1 316 ? -34.91534 -13.12772 42.46971 1.000 41.65727 314 LEU A N 1
ATOM 2390 C CA . LEU A 1 316 ? -35.79666 -13.75311 43.44077 1.000 43.89595 314 LEU A CA 1
ATOM 2391 C C . LEU A 1 316 ? -36.91313 -12.81507 43.85444 1.000 54.90335 314 LEU A C 1
ATOM 2392 O O . LEU A 1 316 ? -37.99990 -13.27424 44.21592 1.000 58.58357 314 LEU A O 1
ATOM 2397 N N . ASN A 1 317 ? -36.66332 -11.50723 43.82382 1.000 48.70463 315 ASN A N 1
ATOM 2398 C CA . ASN A 1 317 ? -37.71839 -10.57298 44.18800 1.000 56.55590 315 ASN A CA 1
ATOM 2399 C C . ASN A 1 317 ? -38.68461 -10.36279 43.03476 1.000 61.54193 315 ASN A C 1
ATOM 2400 O O . ASN A 1 317 ? -39.87306 -10.12591 43.26304 1.000 67.66854 315 ASN A O 1
ATOM 2405 N N . GLN A 1 318 ? -38.19441 -10.46341 41.79737 1.000 58.29296 316 GLN A N 1
ATOM 2406 C CA . GLN A 1 318 ? -39.09102 -10.48051 40.65004 1.000 61.86506 316 GLN A CA 1
ATOM 2407 C C . GLN A 1 318 ? -39.94908 -11.73439 40.66751 1.000 69.87819 316 GLN A C 1
ATOM 2408 O O . GLN A 1 318 ? -41.18382 -11.65414 40.63478 1.000 76.84173 316 GLN A O 1
ATOM 2414 N N . ASN A 1 319 ? -39.30868 -12.90520 40.78154 1.000 73.94022 317 ASN A N 1
ATOM 2415 C CA . ASN A 1 319 ? -40.04602 -14.16902 40.75828 1.000 75.18136 317 ASN A CA 1
ATOM 2416 C C . ASN A 1 319 ? -40.97493 -14.31932 41.95652 1.000 75.73317 317 ASN A C 1
ATOM 2417 O O . ASN A 1 319 ? -42.07701 -14.86166 41.81857 1.000 79.23156 317 ASN A O 1
ATOM 2422 N N . ASP A 1 320 ? -40.54605 -13.88152 43.14484 1.000 73.81084 318 ASP A N 1
ATOM 2423 C CA . ASP A 1 320 ? -41.43840 -13.94413 44.29975 1.000 74.23814 318 ASP A CA 1
ATOM 2424 C C . ASP A 1 320 ? -42.62385 -13.01123 44.13451 1.000 80.09329 318 ASP A C 1
ATOM 2425 O O . ASP A 1 320 ? -43.67285 -13.22276 44.75575 1.000 79.53463 318 ASP A O 1
ATOM 2430 N N . LYS A 1 321 ? -42.47227 -11.96697 43.31942 1.000 81.76511 319 LYS A N 1
ATOM 2431 C CA . LYS A 1 321 ? -43.57474 -11.04562 43.08015 1.000 86.47756 319 LYS A CA 1
ATOM 2432 C C . LYS A 1 321 ? -44.60277 -11.61823 42.11444 1.000 88.61275 319 LYS A C 1
ATOM 2433 O O . LYS A 1 321 ? -45.67847 -11.02998 41.95539 1.000 92.39180 319 LYS A O 1
ATOM 2439 N N . SER A 1 322 ? -44.29776 -12.75485 41.49103 1.000 87.91916 320 SER A N 1
ATOM 2440 C CA . SER A 1 322 ? -45.21009 -13.44679 40.58620 1.000 89.46109 320 SER A CA 1
ATOM 2441 C C . SER A 1 322 ? -45.63142 -14.80299 41.15700 1.000 88.96994 320 SER A C 1
ATOM 2442 O O . SER A 1 322 ? -46.71618 -14.94034 41.73975 1.000 92.08433 320 SER A O 1
#

InterPro domains:
  IPR008656 Inositol-tetrakisphosphate 1-kinase [PIRSF038186] (6-319)
  IPR008656 Inositol-tetrakisphosphate 1-kinase [PTHR14217] (6-318)
  IPR040464 Inositol 1,3,4-trisphosphate 5/6-kinase, ATP-grasp domain [PF05770] (111-312)
  IPR041429 Inositol-tetrakisphosphate 1-kinase, N-terminal [PF17927] (12-90)

Solvent-accessible surface area: 17052 Å² total; per-residue (Å²): 212,112,24,20,0,0,18,1,10,50,105,183,26,34,80,47,2,32,72,114,50,0,52,77,42,0,119,129,88,1,0,38,24,76,124,6,65,51,140,88,67,0,54,88,24,54,88,11,57,0,0,0,3,74,63,122,42,80,93,12,70,162,26,7,166,91,0,22,92,106,47,106,131,15,36,37,0,1,33,27,124,6,18,72,129,12,55,52,17,46,16,6,1,101,15,5,67,107,7,137,41,124,23,168,76,6,50,39,12,58,3,104,45,28,26,7,123,71,77,173,74,29,102,78,35,72,8,127,119,97,46,7,140,53,34,0,16,3,17,13,15,75,22,80,63,44,68,133,2,65,117,24,2,7,0,48,68,172,68,0,24,152,85,16,100,40,59,11,0,0,6,18,15,4,44,12,28,15,4,26,0,20,0,27,0,4,9,92,78,33,82,26,63,43,119,143,21,37,90,35,37,180,215,246,156,89,20,65,72,78,31,33,112,151,104,160,93,151,150,186,114,182,137,138,111,36,133,142,31,129,85,1,51,132,70,4,5,41,60,2,0,111,5,0,57,128,32,14,143,0,24,0,0,5,0,10,2,9,41,5,68,144,73,54,72,74,11,3,3,30,34,1,52,17,0,16,54,2,31,192,23,85,99,3,44,78,17,0,0,48,12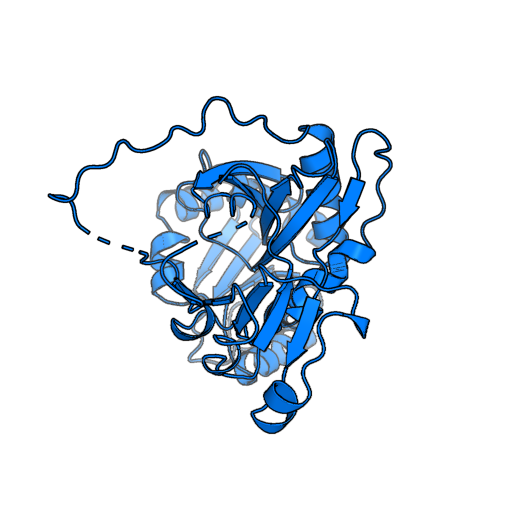,0,62,85,20,4,44,142,46,96,174,125

Secondary structure (DSSP, 8-state):
--EEEEEEE-HHHHHHHS-HHHHHHHHHHTEEEEE--TTS-GGGS---SEEEEE--SHHHHHHHHHHHHH-TTSEEES-HHHHHGGGBHHHHTGGGGG-----TTSEEE---EEEE-SHHHHHT--TGGGT--SSEEEEESB--SSSGGG-EEEE-SSTTGGG--SSEEEEE----TTEEEEEEEETTEEEEEEEE-PPP------SEEEE-S----SS--PPPP-TTSPPPPHHHHHHHHHHHHHHH--SEEEEEEEEETTSSSEEEEEEEEES---TTSTTHHHHHHHHHHHHHHHHHT-

Foldseek 3Di:
DAFEEEEEEDPVQCVQPVDPLLQVVLVVVRYHYHYDDPVDQNLVDDPGLEYAYDDDDVVVVVSVVVNCVVVVLRHYQANVVLQVLQFFQVSNQPLLVVQDDDDPPFAEGAFQKDWQADDVSLVVDDQVVSVADAQKKKAAGTPPVDQNRFKIKGFGDNPSSVVDDDRIMIGHDFAFQQKKWKWWFAALDIDIDIDGGDHDDPVDPDRMDIDGVPRDPVPDDDDDDPVVPDDQDPVVRSSSRNSSCVRSVHRTKMWIWGQRVVDGRYIYTNHIHHHDRCNPPPPSSVVNSVSCVVVSVVSVVD

Sequence (302 aa):
RRYSVGYALAPKKQASFIQVSLVNLAKERGIDLIKIDTDKPLIDQGPFDCVLHKMDGDDWKRQLKEYGSEFPQALIIDSPEAIERLHNRISMLQAVGEVEIDCENASFGIPKQTVIYDAKMVSAINLENEGLEFPVIAKPLVADGSAKSHKMLLVFNKDGLRKLKPPIVLQEFVNHGAVIFKVYVVGDYVKCVKRKSLPDVKERLESYLPFSQVSNDDKYYKLMNLENAEYPPLSFLTNIARGLRRVTKLHLFNFDVIRDDRVGNRYLIIDINYFPGYAKMPNYERVLTDFFWDVLNQNDKS

Nearest PDB structures (foldseek):
  8oxe-assembly1_A  TM=1.003E+00  e=1.200E-66  Solanum tuberosum
  7tn7-assembly1_A-2  TM=9.142E-01  e=6.723E-37  Zea mays
  7tn8-assembly1_A-2  TM=8.553E-01  e=1.233E-36  Zea mays
  2odt-assembly1_X  TM=8.433E-01  e=1.528E-25  Homo sapiens
  1z2p-assembly1_X  TM=7.300E-01  e=8.002E-19  Entamoeba histolytica HM-1:IMSS

B-factor: mean 37.41, std 14.9, range [13.71, 105.79]